Protein AF-A0A7S4NR28-F1 (afdb_monomer)

Nearest PDB structures (foldseek):
  3wst-assembly5_F  TM=5.185E-01  e=7.516E-03  Caenorhabditis elegans
  1nkv-assembly1_A  TM=6.117E-01  e=2.582E-02  Escherichia coli
  2h00-assembly1_A  TM=6.218E-01  e=5.663E-02  Homo sapiens
  6gfk-assembly1_A  TM=6.473E-01  e=1.110E-01  Homo sapiens
  6ecu-assembly1_B  TM=4.019E-01  e=7.478E-01  Stigmatella aurantiaca

pLDDT: mean 77.1, std 14.4, range [41.88, 95.31]

InterPro domains:
  IPR025714 Methyltransferase domain [PF13679] (144-295)
  IPR052220 Methyltransferase-like protein 25 [PTHR12496] (4-295)

Radius of gyration: 24.62 Å; Cα contacts (8 Å, |Δi|>4): 281; chains: 1; bounding box: 65×40×74 Å

Solvent-accessible surface area (backbone atoms only — not comparable to full-atom values): 17636 Å² total; per-residue (Å²): 87,60,49,57,57,44,48,54,50,47,52,51,48,46,67,77,42,37,78,65,76,73,56,51,76,94,40,36,77,84,68,47,50,71,74,75,44,57,70,61,52,49,56,44,59,69,56,54,53,70,68,58,53,52,55,45,54,75,73,37,97,41,75,66,54,31,51,54,51,52,48,54,55,32,61,77,42,97,45,46,72,70,47,66,70,60,55,51,49,50,55,49,46,66,75,57,52,75,85,82,72,83,56,94,54,62,55,44,82,42,61,50,92,68,44,52,80,44,79,42,73,61,70,73,82,74,68,67,91,45,70,66,58,52,50,55,44,56,52,98,40,53,74,68,59,36,52,50,37,54,50,50,40,52,50,50,52,54,52,62,71,69,45,78,81,62,92,85,72,62,74,65,38,35,36,30,38,40,37,54,57,35,64,47,51,49,48,36,7,65,72,69,31,34,32,27,41,32,34,24,61,53,61,68,32,49,53,49,26,55,50,53,52,51,49,52,54,50,59,46,53,52,52,58,68,73,41,76,87,60,90,68,83,71,82,77,69,66,56,26,52,79,45,85,42,76,44,76,86,59,88,81,64,51,69,73,58,50,55,52,71,71,43,89,64,82,82,70,70,90,76,70,60,95,86,74,70,50,73,43,84,45,59,90,72,40,63,83,67,44,63,67,48,76,75,108

Foldseek 3Di:
DVVVVLVVLVVVLCVVCVLVVVDDPVCCPVVVSLVVDDPLQNLLVVQDDPVQLVVLVVVDPDPLSSLVSSQVVSCVGPSHHRDPVSVVSSVSCVVRPDDPDPDVFCWDFDADPVRDTDTDGDPLPPPPDPVLLVVLLPPPHDPVVSVLLSVQLSVLLVVVVPDDPDPLPDAEEEEEAQCQLPNNVQCNQQVVQHAYEYEHQDPVSLVNNVVSVVVSVVVVVVVVVVPVPDPPPPVPRNGHHYHYQHDDDDLDQDLLNVVCSRDPCVPPSPPDDSVNHRYHYHYRCRDDCVVVSVVD

Mean predicted aligned error: 12.94 Å

Structure (mmCIF, N/CA/C/O backbone):
data_AF-A0A7S4NR28-F1
#
_entry.id   AF-A0A7S4NR28-F1
#
loop_
_atom_site.group_PDB
_atom_site.id
_atom_site.type_symbol
_atom_site.label_atom_id
_atom_site.label_alt_id
_atom_site.label_comp_id
_atom_site.label_asym_id
_atom_site.label_entity_id
_atom_site.label_seq_id
_atom_site.pdbx_PDB_ins_code
_atom_site.Cartn_x
_atom_site.Cartn_y
_atom_site.Cartn_z
_atom_site.occupancy
_atom_site.B_iso_or_equiv
_atom_site.auth_seq_id
_atom_site.auth_comp_id
_atom_site.auth_asym_id
_atom_site.auth_atom_id
_atom_site.pdbx_PDB_model_num
ATOM 1 N N . THR A 1 1 ? 3.452 19.662 -3.927 1.00 53.97 1 THR A N 1
ATOM 2 C CA . THR A 1 1 ? 4.638 19.531 -3.042 1.00 53.97 1 THR A CA 1
ATOM 3 C C . THR A 1 1 ? 5.765 18.837 -3.801 1.00 53.97 1 THR A C 1
ATOM 5 O O . THR A 1 1 ? 5.506 18.277 -4.864 1.00 53.97 1 THR A O 1
ATOM 8 N N . MET A 1 2 ? 7.018 18.871 -3.321 1.00 60.44 2 MET A N 1
ATOM 9 C CA . MET A 1 2 ? 8.144 18.191 -4.001 1.00 60.44 2 MET A CA 1
ATOM 10 C C . MET A 1 2 ? 7.885 16.684 -4.173 1.00 60.44 2 MET A C 1
ATOM 12 O O . MET A 1 2 ? 8.262 16.099 -5.188 1.00 60.44 2 MET A O 1
ATOM 16 N N . LEU A 1 3 ? 7.181 16.080 -3.209 1.00 60.53 3 LEU A N 1
ATOM 17 C CA . LEU A 1 3 ? 6.773 14.679 -3.246 1.00 60.53 3 LEU A CA 1
ATOM 18 C C . LEU A 1 3 ? 5.774 14.403 -4.378 1.00 60.53 3 LEU A C 1
ATOM 20 O O . LEU A 1 3 ? 6.024 13.525 -5.192 1.00 60.53 3 LEU A O 1
ATOM 24 N N . GLN A 1 4 ? 4.710 15.205 -4.496 1.00 62.56 4 GLN A N 1
ATOM 25 C CA . GLN A 1 4 ? 3.736 15.088 -5.593 1.00 62.56 4 GLN A CA 1
ATOM 26 C C . GLN A 1 4 ? 4.409 15.239 -6.964 1.00 62.56 4 GLN A C 1
ATOM 28 O O . GLN A 1 4 ? 4.158 14.455 -7.873 1.00 62.56 4 GLN A O 1
ATOM 33 N N . ALA A 1 5 ? 5.336 16.191 -7.112 1.00 69.94 5 ALA A N 1
ATOM 34 C CA . ALA A 1 5 ? 6.088 16.352 -8.356 1.00 69.94 5 ALA A CA 1
ATOM 35 C C . ALA A 1 5 ? 6.973 15.129 -8.670 1.00 69.94 5 ALA A C 1
ATOM 37 O O . ALA A 1 5 ? 7.055 14.706 -9.824 1.00 69.94 5 ALA A O 1
ATOM 38 N N . ARG A 1 6 ? 7.620 14.533 -7.657 1.00 7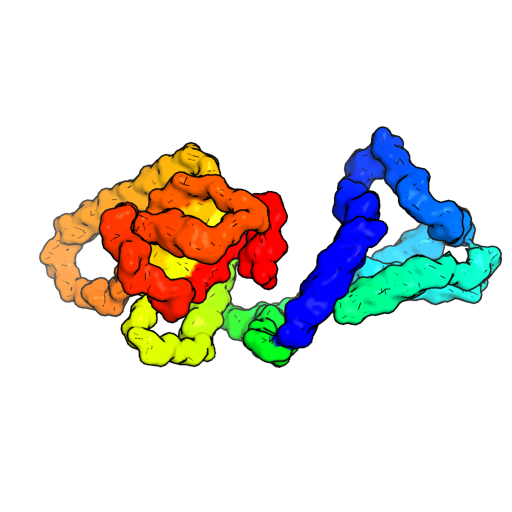3.38 6 ARG A N 1
ATOM 39 C CA . ARG A 1 6 ? 8.366 13.270 -7.802 1.00 73.38 6 ARG A CA 1
ATOM 40 C C . ARG A 1 6 ? 7.450 12.101 -8.161 1.00 73.38 6 ARG A C 1
ATOM 42 O O . ARG A 1 6 ? 7.798 11.320 -9.040 1.00 73.38 6 ARG A O 1
ATOM 49 N N . MET A 1 7 ? 6.275 12.017 -7.549 1.00 72.81 7 MET A N 1
ATOM 50 C CA . MET A 1 7 ? 5.279 10.991 -7.842 1.00 72.81 7 MET A CA 1
ATOM 51 C C . MET A 1 7 ? 4.740 11.088 -9.268 1.00 72.81 7 MET A C 1
ATOM 53 O O . MET A 1 7 ? 4.705 10.081 -9.966 1.00 72.81 7 MET A O 1
ATOM 57 N N . HIS A 1 8 ? 4.402 12.287 -9.747 1.00 77.25 8 HIS A N 1
ATOM 58 C CA . HIS A 1 8 ? 3.985 12.474 -11.138 1.00 77.25 8 HIS A CA 1
ATOM 59 C C . HIS A 1 8 ? 5.073 12.044 -12.127 1.00 77.25 8 HIS A C 1
ATOM 61 O O . HIS A 1 8 ? 4.767 11.435 -13.151 1.00 77.25 8 HIS A O 1
ATOM 67 N N . LYS A 1 9 ? 6.350 12.306 -11.811 1.00 80.00 9 LYS A N 1
ATOM 68 C CA . LYS A 1 9 ? 7.477 11.808 -12.612 1.00 80.00 9 LYS A CA 1
ATOM 69 C C . LYS A 1 9 ? 7.560 10.281 -12.584 1.00 80.00 9 LYS A C 1
ATOM 71 O O . LYS A 1 9 ? 7.725 9.685 -13.643 1.00 80.00 9 LYS A O 1
ATOM 76 N N . LEU A 1 10 ? 7.414 9.652 -11.416 1.00 80.19 10 LEU A N 1
ATOM 77 C CA . LEU A 1 10 ? 7.398 8.190 -11.289 1.00 80.19 10 LEU A CA 1
ATOM 78 C C . LEU A 1 10 ? 6.249 7.557 -12.075 1.00 80.19 10 LEU A C 1
ATOM 80 O O . LEU A 1 10 ? 6.476 6.587 -12.787 1.00 80.19 10 LEU A O 1
ATOM 84 N N . GLU A 1 11 ? 5.043 8.120 -12.012 1.00 80.88 11 GLU A N 1
ATOM 85 C CA . GLU A 1 11 ? 3.898 7.607 -12.770 1.00 80.88 11 GLU A CA 1
ATOM 86 C C . GLU A 1 11 ? 4.094 7.787 -14.282 1.00 80.88 11 GLU A C 1
ATOM 88 O O . GLU A 1 11 ? 3.779 6.887 -15.059 1.00 80.88 11 GLU A O 1
ATOM 93 N N . ALA A 1 12 ? 4.679 8.906 -14.721 1.00 83.94 12 ALA A N 1
ATOM 94 C CA . ALA A 1 12 ? 5.041 9.097 -16.124 1.00 83.94 12 ALA A CA 1
ATOM 95 C C . ALA A 1 12 ? 6.081 8.062 -16.595 1.00 83.94 12 ALA A C 1
ATOM 97 O O . ALA A 1 12 ? 5.932 7.493 -17.678 1.00 83.94 12 ALA A O 1
ATOM 98 N N . ILE A 1 13 ? 7.095 7.768 -15.770 1.00 84.44 13 ILE A N 1
ATOM 99 C CA . ILE A 1 13 ? 8.087 6.716 -16.037 1.00 84.44 13 ILE A CA 1
ATOM 100 C C . ILE A 1 13 ? 7.403 5.346 -16.080 1.00 84.44 13 ILE A C 1
ATOM 102 O O . ILE A 1 13 ? 7.598 4.613 -17.046 1.00 84.44 13 ILE A O 1
ATOM 106 N N . ARG A 1 14 ? 6.558 5.013 -15.095 1.00 84.62 14 ARG A N 1
ATOM 107 C CA . ARG A 1 14 ? 5.814 3.746 -15.054 1.00 84.62 14 ARG A CA 1
ATOM 108 C C . ARG A 1 14 ? 4.990 3.555 -16.319 1.00 84.62 14 ARG A C 1
ATOM 110 O O . ARG A 1 14 ? 5.030 2.485 -16.903 1.00 84.62 14 ARG A O 1
ATOM 117 N N . ARG A 1 15 ? 4.289 4.590 -16.790 1.00 85.19 15 ARG A N 1
ATOM 118 C CA . ARG A 1 15 ? 3.508 4.521 -18.036 1.00 85.19 15 ARG A CA 1
ATOM 119 C C . ARG A 1 15 ? 4.387 4.304 -19.265 1.00 85.19 15 ARG A C 1
ATOM 121 O O . ARG A 1 15 ? 4.058 3.462 -20.094 1.00 85.19 15 ARG A O 1
ATOM 128 N N . ALA A 1 16 ? 5.498 5.032 -19.379 1.00 87.69 16 ALA A N 1
ATOM 129 C CA . ALA A 1 16 ? 6.403 4.930 -20.526 1.00 87.69 16 ALA A CA 1
ATOM 130 C C . ALA A 1 16 ? 7.164 3.592 -20.580 1.00 87.69 16 ALA A C 1
ATOM 132 O O . ALA A 1 16 ? 7.440 3.073 -21.662 1.00 87.69 16 ALA A O 1
ATOM 133 N N . TYR A 1 17 ? 7.482 3.025 -19.416 1.00 88.06 17 TYR A N 1
ATOM 134 C CA . TYR A 1 17 ? 8.277 1.805 -19.267 1.00 88.06 17 TYR A CA 1
ATOM 135 C C . TYR A 1 17 ? 7.473 0.646 -18.669 1.00 88.06 17 TYR A C 1
ATOM 137 O O . TYR A 1 17 ? 8.057 -0.282 -18.118 1.00 88.06 17 TYR A O 1
ATOM 145 N N . ARG A 1 18 ? 6.139 0.665 -18.801 1.00 87.12 18 ARG A N 1
ATOM 146 C CA . ARG A 1 18 ? 5.254 -0.367 -18.239 1.00 87.12 18 ARG A CA 1
ATOM 147 C C . ARG A 1 18 ? 5.630 -1.768 -18.712 1.00 87.12 18 ARG A C 1
ATOM 149 O O . ARG A 1 18 ? 5.670 -2.706 -17.933 1.00 87.12 18 ARG A O 1
ATOM 156 N N . TRP A 1 19 ? 5.974 -1.884 -19.991 1.00 88.69 19 TRP A N 1
ATOM 157 C CA . TRP A 1 19 ? 6.454 -3.124 -20.602 1.00 88.69 19 TRP A CA 1
ATOM 158 C C . TRP A 1 19 ? 7.710 -3.687 -19.918 1.00 88.69 19 TRP A C 1
ATOM 160 O O . TRP A 1 19 ? 7.930 -4.889 -19.964 1.00 88.69 19 TRP A O 1
ATOM 170 N N . LEU A 1 20 ? 8.529 -2.837 -19.291 1.00 87.69 20 LEU A N 1
ATOM 171 C CA . LEU A 1 20 ? 9.720 -3.242 -18.547 1.00 87.69 20 LEU A CA 1
ATOM 172 C C . LEU A 1 20 ? 9.384 -3.571 -17.088 1.00 87.69 20 LEU A C 1
ATOM 174 O O . LEU A 1 20 ? 9.971 -4.489 -16.526 1.00 87.69 20 LEU A O 1
ATOM 178 N N . THR A 1 21 ? 8.460 -2.831 -16.466 1.00 82.94 21 THR A N 1
ATOM 179 C CA . THR A 1 21 ? 8.053 -3.071 -15.070 1.00 82.94 21 THR A CA 1
ATOM 180 C C . THR A 1 21 ? 7.165 -4.298 -14.910 1.00 82.94 21 THR A C 1
ATOM 182 O O . THR A 1 21 ? 7.228 -4.949 -13.872 1.00 82.94 21 THR A O 1
ATOM 185 N N . ASP A 1 22 ? 6.372 -4.622 -15.931 1.00 84.62 22 ASP A N 1
ATOM 186 C CA . ASP A 1 22 ? 5.444 -5.757 -15.937 1.00 84.62 22 ASP A CA 1
ATOM 187 C C . ASP A 1 22 ? 6.127 -7.047 -16.449 1.00 84.62 22 ASP A C 1
ATOM 189 O O . ASP A 1 22 ? 5.519 -8.115 -16.458 1.00 84.62 22 ASP A O 1
ATOM 193 N N . ALA A 1 23 ? 7.399 -6.974 -16.864 1.00 86.88 23 ALA A N 1
ATOM 194 C CA . ALA A 1 23 ? 8.155 -8.112 -17.378 1.00 86.88 23 ALA A CA 1
ATOM 195 C C . ALA A 1 23 ? 8.644 -9.030 -16.242 1.00 86.88 23 ALA A C 1
ATOM 197 O O . ALA A 1 23 ? 9.654 -8.767 -15.583 1.00 86.88 23 ALA A O 1
ATOM 198 N N . TYR A 1 24 ? 7.967 -10.163 -16.044 1.00 85.06 24 TYR A N 1
ATOM 199 C CA . TYR A 1 24 ? 8.390 -11.187 -15.087 1.00 85.06 24 TYR A CA 1
ATOM 200 C C . TYR A 1 24 ? 9.550 -12.031 -15.629 1.00 85.06 24 TYR A C 1
ATOM 202 O O . TYR A 1 24 ? 9.479 -12.600 -16.716 1.00 85.06 24 TYR A O 1
ATOM 210 N N . LEU A 1 25 ? 10.623 -12.181 -14.845 1.00 82.69 25 LEU A N 1
ATOM 211 C CA . LEU A 1 25 ? 11.815 -12.929 -15.275 1.00 82.69 25 LEU A CA 1
ATOM 212 C C . LEU A 1 25 ? 11.506 -14.393 -15.637 1.00 82.69 25 LEU A C 1
ATOM 214 O O . LEU A 1 25 ? 12.107 -14.938 -16.559 1.00 82.69 25 LEU A O 1
ATOM 218 N N . VAL A 1 26 ? 10.551 -15.014 -14.940 1.00 86.75 26 VAL A N 1
ATOM 219 C CA . VAL A 1 26 ? 10.130 -16.407 -15.181 1.00 86.75 26 VAL A CA 1
ATOM 220 C C . VAL A 1 26 ? 9.522 -16.581 -16.579 1.00 86.75 26 VAL A C 1
ATOM 222 O O . VAL A 1 26 ? 9.607 -17.659 -17.159 1.00 86.75 26 VAL A O 1
ATOM 225 N N . GLU A 1 27 ? 8.966 -15.509 -17.144 1.00 90.25 27 GLU A N 1
ATOM 226 C CA . GLU A 1 27 ? 8.299 -15.498 -18.447 1.00 90.25 27 GLU A CA 1
ATOM 227 C C . GLU A 1 27 ? 9.210 -14.991 -19.573 1.00 90.25 27 GLU A C 1
ATOM 229 O O . GLU A 1 27 ? 8.773 -14.879 -20.714 1.00 90.25 27 GLU A O 1
ATOM 234 N N . PHE A 1 28 ? 10.490 -14.715 -19.289 1.00 89.25 28 PHE A N 1
ATOM 235 C CA . PHE A 1 28 ? 11.405 -14.059 -20.229 1.00 89.25 28 PHE A CA 1
ATOM 236 C C . PHE A 1 28 ? 11.434 -14.711 -21.617 1.00 89.25 28 PHE A C 1
ATOM 238 O O . PHE A 1 28 ? 11.371 -14.011 -22.628 1.00 89.25 28 PHE A O 1
ATOM 245 N N . PHE A 1 29 ? 11.505 -16.044 -21.664 1.00 90.06 29 PHE A N 1
ATOM 246 C CA . PHE A 1 29 ? 11.530 -16.795 -22.919 1.00 90.06 29 PHE A CA 1
ATOM 247 C C . PHE A 1 29 ? 10.134 -17.024 -23.503 1.00 90.06 29 PHE A C 1
ATOM 249 O O . PHE A 1 29 ? 9.974 -16.976 -24.717 1.00 90.06 29 PHE A O 1
ATOM 256 N N . SER A 1 30 ? 9.124 -17.278 -22.664 1.00 93.06 30 SER A N 1
ATOM 257 C CA . SER A 1 30 ? 7.764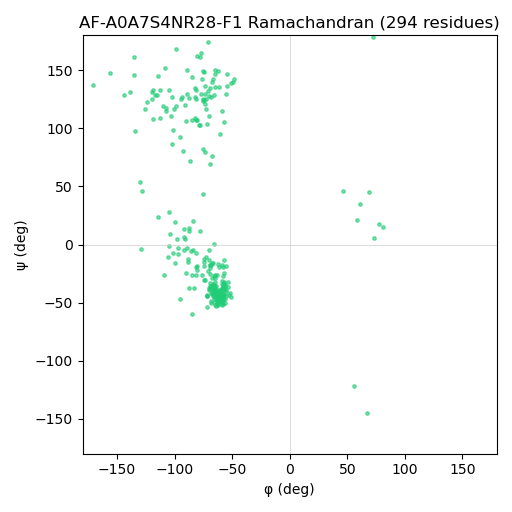 -17.585 -23.128 1.00 93.06 30 SER A CA 1
ATOM 258 C C . SER A 1 30 ? 7.027 -16.362 -23.670 1.00 93.06 30 SER A C 1
ATOM 260 O O . SER A 1 30 ? 6.203 -16.504 -24.567 1.00 93.06 30 SER A O 1
ATOM 262 N N . ALA A 1 31 ? 7.326 -15.178 -23.138 1.00 90.69 31 ALA A N 1
ATOM 263 C CA . ALA A 1 31 ? 6.740 -13.903 -23.541 1.00 90.69 31 ALA A CA 1
ATOM 264 C C . ALA A 1 31 ? 7.689 -13.052 -24.410 1.00 90.69 31 ALA A C 1
ATOM 266 O O . ALA A 1 31 ? 7.397 -11.889 -24.677 1.00 90.69 31 ALA A O 1
ATOM 267 N N . ASP A 1 32 ? 8.821 -13.624 -24.840 1.00 91.69 32 ASP A N 1
ATOM 268 C CA . ASP A 1 32 ? 9.823 -12.996 -25.713 1.00 91.69 32 ASP A CA 1
ATOM 269 C C . ASP A 1 32 ? 10.203 -11.564 -25.284 1.00 91.69 32 ASP A C 1
ATOM 271 O O . ASP A 1 32 ? 10.267 -10.623 -26.081 1.00 91.69 32 ASP A O 1
ATOM 275 N N . HIS A 1 33 ? 10.459 -11.384 -23.981 1.00 92.56 33 HIS A N 1
ATOM 276 C CA . HIS A 1 33 ? 10.724 -10.070 -23.378 1.00 92.56 33 HIS A CA 1
ATOM 277 C C . HIS A 1 33 ? 11.901 -9.337 -24.030 1.00 92.56 33 HIS A C 1
ATOM 279 O O . HIS A 1 33 ? 11.963 -8.107 -24.007 1.00 92.56 33 HIS A O 1
ATOM 285 N N . TRP A 1 34 ? 12.824 -10.076 -24.648 1.00 92.69 34 TRP A N 1
ATOM 286 C CA . TRP A 1 34 ? 13.927 -9.498 -25.401 1.00 92.69 34 TRP A CA 1
ATOM 287 C C . TRP A 1 34 ? 13.453 -8.584 -26.542 1.00 92.69 34 TRP A C 1
ATOM 289 O O . TRP A 1 34 ? 14.058 -7.534 -26.769 1.00 92.69 34 TRP A O 1
ATOM 299 N N . GLN A 1 35 ? 12.359 -8.933 -27.228 1.00 93.38 35 GLN A N 1
ATOM 300 C CA . GLN A 1 35 ? 11.829 -8.138 -28.343 1.00 93.38 35 GLN A CA 1
ATOM 301 C C . GLN A 1 35 ? 11.112 -6.864 -27.895 1.00 93.38 35 GLN A C 1
ATOM 303 O O . GLN A 1 35 ? 10.970 -5.941 -28.694 1.00 93.38 35 GLN A O 1
ATOM 308 N N . LEU A 1 36 ? 10.697 -6.781 -26.627 1.00 91.75 36 LEU A N 1
ATOM 309 C CA . LEU A 1 36 ? 10.080 -5.574 -26.066 1.00 91.75 36 LEU A CA 1
ATOM 310 C C . LEU A 1 36 ? 11.097 -4.438 -25.883 1.00 91.75 36 LEU A C 1
ATOM 312 O O . LEU A 1 36 ? 10.722 -3.266 -25.855 1.00 91.75 36 LEU A O 1
ATOM 316 N N . LEU A 1 37 ? 12.389 -4.768 -25.776 1.00 91.75 37 LEU A N 1
ATOM 317 C CA . LEU A 1 37 ? 13.450 -3.776 -25.643 1.00 91.75 37 LEU A CA 1
ATOM 318 C C . LEU A 1 37 ? 13.594 -2.960 -26.938 1.00 91.75 37 LEU A C 1
ATOM 320 O O . LEU A 1 37 ? 13.610 -3.546 -28.026 1.00 91.75 37 LEU A O 1
ATOM 324 N N . PRO A 1 38 ? 13.828 -1.634 -26.854 1.00 93.62 38 PRO A N 1
ATOM 325 C CA . PRO A 1 38 ? 14.193 -0.838 -28.020 1.00 93.62 38 PRO A CA 1
ATOM 326 C C . PRO A 1 38 ? 15.365 -1.466 -28.782 1.00 93.62 38 PRO A C 1
ATOM 328 O O . PRO A 1 38 ? 16.340 -1.917 -28.180 1.00 93.62 38 PRO A O 1
ATOM 331 N N . THR A 1 39 ? 15.320 -1.455 -30.115 1.00 93.81 39 THR A N 1
ATOM 332 C CA . THR A 1 39 ? 16.333 -2.117 -30.959 1.00 93.81 39 THR A CA 1
ATOM 333 C C . THR A 1 39 ? 17.758 -1.638 -30.664 1.00 93.81 39 THR A C 1
ATOM 335 O O . THR A 1 39 ? 18.699 -2.430 -30.674 1.00 93.81 39 THR A O 1
ATOM 338 N N . SER A 1 40 ? 17.924 -0.353 -30.334 1.00 91.44 40 SER A N 1
ATOM 339 C CA . SER A 1 40 ? 19.215 0.209 -29.926 1.00 91.44 40 SER A CA 1
ATOM 340 C C . SER A 1 40 ? 19.741 -0.404 -28.625 1.00 91.44 40 SER A C 1
ATOM 342 O O . SER A 1 40 ? 20.943 -0.624 -28.498 1.00 91.44 40 SER A O 1
ATOM 344 N N . TRP A 1 41 ? 18.859 -0.732 -27.680 1.00 91.62 41 TRP A N 1
ATOM 345 C CA . TRP A 1 41 ? 19.222 -1.384 -26.422 1.00 91.62 41 TRP A CA 1
ATOM 346 C C . TRP A 1 41 ? 19.602 -2.835 -26.663 1.00 91.62 41 TRP A C 1
ATOM 348 O O . TRP A 1 41 ? 20.618 -3.288 -26.149 1.00 91.62 41 TRP A O 1
ATOM 358 N N . GLN A 1 42 ? 18.837 -3.547 -27.492 1.00 91.69 42 GLN A N 1
ATOM 359 C CA . GLN A 1 42 ? 19.170 -4.920 -27.866 1.00 91.69 42 GLN A CA 1
ATOM 360 C C . GLN A 1 42 ? 20.555 -5.007 -28.515 1.00 91.69 42 GLN A C 1
ATOM 362 O O . GLN A 1 42 ? 21.342 -5.888 -28.177 1.00 91.69 42 GLN A O 1
ATOM 367 N N . HIS A 1 43 ? 20.859 -4.099 -29.448 1.00 89.19 43 HIS A N 1
ATOM 368 C CA . HIS A 1 43 ? 22.164 -4.057 -30.103 1.00 89.19 43 HIS A CA 1
ATOM 369 C C . HIS A 1 43 ? 23.282 -3.793 -29.095 1.00 89.19 43 HIS A C 1
ATOM 371 O O . HIS A 1 43 ? 24.255 -4.538 -29.057 1.00 89.19 43 HIS A O 1
ATOM 377 N N . PHE A 1 44 ? 23.095 -2.798 -28.228 1.00 86.50 44 PHE A N 1
ATOM 378 C CA . PHE A 1 44 ? 24.039 -2.478 -27.165 1.00 86.50 44 PHE A CA 1
ATOM 379 C C . PHE A 1 44 ? 24.292 -3.671 -26.229 1.00 86.50 44 PHE A C 1
ATOM 381 O O . PHE A 1 44 ? 25.437 -4.067 -26.031 1.00 86.50 44 PHE A O 1
ATOM 388 N N . PHE A 1 45 ? 23.236 -4.301 -25.708 1.00 86.06 45 PHE A N 1
ATOM 389 C CA . PHE A 1 45 ? 23.357 -5.426 -24.779 1.00 86.06 45 PHE A CA 1
ATOM 390 C C . PHE A 1 45 ? 23.938 -6.691 -25.430 1.00 86.06 45 PHE A C 1
ATOM 392 O O . PHE A 1 45 ? 24.629 -7.445 -24.752 1.00 86.06 45 PHE A O 1
ATOM 399 N N . LYS A 1 46 ? 23.737 -6.910 -26.739 1.00 87.19 46 LYS A N 1
ATOM 400 C CA . LYS A 1 46 ? 24.379 -8.013 -27.487 1.00 87.19 46 LYS A CA 1
ATOM 401 C C . LYS A 1 46 ? 25.898 -7.884 -27.577 1.00 87.19 46 LYS A C 1
ATOM 403 O O . LYS A 1 46 ? 26.573 -8.891 -27.762 1.00 87.19 46 LYS A O 1
ATOM 408 N N . LEU A 1 47 ? 26.425 -6.664 -27.492 1.00 84.00 47 LEU A N 1
ATOM 409 C CA . LEU A 1 47 ? 27.860 -6.392 -27.587 1.00 84.00 47 LEU A CA 1
ATOM 410 C C . LEU A 1 47 ? 28.571 -6.530 -26.234 1.00 84.00 47 LEU A C 1
ATOM 412 O O . LEU A 1 47 ? 29.797 -6.450 -26.177 1.00 84.00 47 LEU A O 1
ATOM 416 N N . LEU A 1 48 ? 27.824 -6.752 -25.150 1.00 81.94 48 LEU A N 1
ATOM 417 C CA . LEU A 1 48 ? 28.397 -6.964 -23.828 1.00 81.94 48 LEU A CA 1
ATOM 418 C C . LEU A 1 48 ? 28.859 -8.409 -23.663 1.00 81.94 48 LEU A C 1
ATOM 420 O O . LEU A 1 48 ? 28.129 -9.359 -23.945 1.00 81.94 48 LEU A O 1
ATOM 424 N N . SER A 1 49 ? 30.078 -8.575 -23.152 1.00 82.56 49 SER A N 1
ATOM 425 C CA . SER A 1 49 ? 30.601 -9.898 -22.824 1.00 82.56 49 SER A CA 1
ATOM 426 C C . SER A 1 49 ? 29.886 -10.474 -21.593 1.00 82.56 49 SER A C 1
ATOM 428 O O . SER A 1 49 ? 29.854 -9.803 -20.553 1.00 82.56 49 SER A O 1
ATOM 430 N N . PRO A 1 50 ? 29.423 -11.741 -21.633 1.00 83.75 50 PRO A N 1
ATOM 431 C CA . PRO A 1 50 ? 28.878 -12.422 -20.459 1.00 83.75 50 PRO A CA 1
ATOM 432 C C . PRO A 1 50 ? 29.821 -12.405 -19.247 1.00 83.75 50 PRO A C 1
ATOM 434 O O . PRO A 1 50 ? 29.368 -12.246 -18.115 1.00 83.75 50 PRO A O 1
ATOM 437 N N . SER A 1 51 ? 31.137 -12.507 -19.472 1.00 83.81 51 SER A N 1
ATOM 438 C CA . SER A 1 51 ? 32.137 -12.470 -18.396 1.00 83.81 51 SER A CA 1
ATOM 439 C C . SER A 1 51 ? 32.241 -11.091 -17.736 1.00 83.81 51 SER A C 1
ATOM 441 O O . SER A 1 51 ? 32.372 -11.005 -16.514 1.00 83.81 51 SER A O 1
ATOM 443 N N . SER A 1 52 ? 32.114 -10.011 -18.514 1.00 80.81 52 SER A N 1
ATOM 444 C CA . SER A 1 52 ? 32.062 -8.645 -17.982 1.00 80.81 52 SER A CA 1
ATOM 445 C C . SER A 1 52 ? 30.787 -8.428 -17.170 1.00 80.81 52 SER A C 1
ATOM 447 O O . SER A 1 52 ? 30.859 -7.919 -16.054 1.00 80.81 52 SER A O 1
ATOM 449 N N . CYS A 1 53 ? 29.633 -8.889 -17.669 1.00 82.00 53 CYS A N 1
ATOM 450 C CA . CYS A 1 53 ? 28.367 -8.820 -16.938 1.00 82.00 53 CYS A CA 1
ATOM 451 C C . CYS A 1 53 ? 28.441 -9.550 -15.591 1.00 82.00 53 CYS A C 1
ATOM 453 O O . CYS A 1 53 ? 28.032 -8.995 -14.575 1.00 82.00 53 CYS A O 1
ATOM 455 N N . GLN A 1 54 ? 29.002 -10.763 -15.564 1.00 84.50 54 GLN A N 1
ATOM 456 C CA . GLN A 1 54 ? 29.152 -11.542 -14.334 1.00 84.50 54 GLN A CA 1
ATOM 457 C C . GLN A 1 54 ? 30.085 -10.856 -13.329 1.00 84.50 54 GLN A C 1
ATOM 459 O O . GLN A 1 54 ? 29.760 -10.767 -12.144 1.00 84.50 54 GLN A O 1
ATOM 464 N N . ARG A 1 55 ? 31.225 -10.332 -13.798 1.00 86.44 55 ARG A N 1
ATOM 465 C CA . ARG A 1 55 ? 32.174 -9.593 -12.955 1.00 86.44 55 ARG A CA 1
ATOM 466 C C . ARG A 1 55 ? 31.514 -8.369 -12.321 1.00 86.44 55 ARG A C 1
ATOM 468 O O . ARG A 1 55 ? 31.610 -8.197 -11.111 1.00 86.44 55 ARG A O 1
ATOM 475 N N . ILE A 1 56 ? 30.806 -7.564 -13.110 1.00 84.88 56 ILE A N 1
ATOM 476 C CA . ILE A 1 56 ? 30.120 -6.360 -12.621 1.00 84.88 56 ILE A CA 1
ATOM 477 C C . ILE A 1 56 ? 28.997 -6.740 -11.649 1.00 84.88 56 ILE A C 1
ATOM 479 O O . ILE A 1 56 ? 28.910 -6.175 -10.563 1.00 84.88 56 ILE A O 1
ATOM 483 N N . ALA A 1 57 ? 28.193 -7.757 -11.977 1.00 83.44 57 ALA A N 1
ATOM 484 C CA . ALA A 1 57 ? 27.135 -8.251 -11.094 1.00 83.44 57 ALA A CA 1
ATOM 485 C C . ALA A 1 57 ? 27.674 -8.691 -9.724 1.00 83.44 57 ALA A C 1
ATOM 487 O O . ALA A 1 57 ? 27.050 -8.410 -8.708 1.00 83.44 57 ALA A O 1
ATOM 488 N N . SER A 1 58 ? 28.854 -9.322 -9.681 1.00 84.75 58 SER A N 1
ATOM 489 C CA . SER A 1 58 ? 29.481 -9.757 -8.424 1.00 84.75 58 SER A CA 1
ATOM 490 C C . SER A 1 58 ? 29.979 -8.613 -7.531 1.00 84.75 58 SER A C 1
ATOM 492 O O . SER A 1 58 ? 30.216 -8.826 -6.346 1.00 84.75 58 SER A O 1
ATOM 494 N N . GLN A 1 59 ? 30.142 -7.409 -8.085 1.00 83.06 59 GLN A N 1
ATOM 495 C CA . GLN A 1 59 ? 30.713 -6.245 -7.397 1.00 83.06 59 GLN A CA 1
ATOM 496 C C . GLN A 1 59 ? 29.661 -5.199 -7.012 1.00 83.06 59 GLN A C 1
ATOM 498 O O . GLN A 1 59 ? 29.966 -4.260 -6.278 1.00 83.06 59 GLN A O 1
ATOM 503 N N . CYS A 1 60 ? 28.430 -5.327 -7.508 1.00 80.62 60 CYS A N 1
ATOM 504 C CA . CYS A 1 60 ? 27.391 -4.326 -7.316 1.00 80.62 60 CYS A CA 1
ATOM 505 C C . CYS A 1 60 ? 26.327 -4.796 -6.324 1.00 80.62 60 CYS A C 1
ATOM 507 O O . CYS A 1 60 ? 25.567 -5.721 -6.591 1.00 80.62 60 CYS A O 1
ATOM 509 N N . SER A 1 61 ? 26.207 -4.076 -5.209 1.00 74.75 61 SER A N 1
ATOM 510 C CA . SER A 1 61 ? 25.186 -4.330 -4.183 1.00 74.75 61 SER A CA 1
ATOM 511 C C . SER A 1 61 ? 23.813 -3.740 -4.521 1.00 74.75 61 SER A C 1
ATOM 513 O O . SER A 1 61 ? 22.847 -3.973 -3.797 1.00 74.75 61 SER A O 1
ATOM 515 N N . SER A 1 62 ? 23.703 -2.946 -5.593 1.00 72.62 62 SER A N 1
ATOM 516 C CA . SER A 1 62 ? 22.437 -2.350 -6.021 1.00 72.62 62 SER A CA 1
ATOM 517 C C . SER A 1 62 ? 22.232 -2.460 -7.539 1.00 72.62 62 SER A C 1
ATOM 519 O O . SER A 1 62 ? 23.198 -2.344 -8.300 1.00 72.62 62 SER A O 1
ATOM 521 N N . PRO A 1 63 ? 20.978 -2.630 -8.009 1.00 71.44 63 PRO A N 1
ATOM 522 C CA . PRO A 1 63 ? 20.669 -2.681 -9.440 1.00 71.44 63 PRO A CA 1
ATOM 523 C C . PRO A 1 63 ? 21.076 -1.417 -10.210 1.00 71.44 63 PRO A C 1
ATOM 525 O O . PRO A 1 63 ? 21.437 -1.498 -11.381 1.00 71.44 63 PRO A O 1
ATOM 528 N N . LEU A 1 64 ? 21.033 -0.248 -9.560 1.00 74.12 64 LEU A N 1
ATOM 529 C CA . LEU A 1 64 ? 21.414 1.017 -10.190 1.00 74.12 64 LEU A CA 1
ATOM 530 C C . LEU A 1 64 ? 22.931 1.095 -10.399 1.00 74.12 64 LEU A C 1
ATOM 532 O O . LEU A 1 64 ? 23.370 1.435 -11.495 1.00 74.12 64 LEU A O 1
ATOM 536 N N . LEU A 1 65 ? 23.718 0.702 -9.389 1.00 77.38 65 LEU A N 1
ATOM 537 C CA . LEU A 1 65 ? 25.177 0.617 -9.502 1.00 77.38 65 LEU A CA 1
ATOM 538 C C . LEU A 1 65 ? 25.591 -0.405 -10.560 1.00 77.38 65 LEU A C 1
ATOM 540 O O . LEU A 1 65 ? 26.490 -0.128 -11.347 1.00 77.38 65 LEU A O 1
ATOM 544 N N . PHE A 1 66 ? 24.897 -1.546 -10.624 1.00 81.69 66 PHE A N 1
ATOM 545 C CA . PHE A 1 66 ? 25.113 -2.544 -11.670 1.00 81.69 66 PHE A CA 1
ATOM 546 C C . PHE A 1 66 ? 24.946 -1.936 -13.064 1.00 81.69 66 PHE A C 1
ATOM 548 O O . PHE A 1 66 ? 25.837 -2.066 -13.898 1.00 81.69 66 PHE A O 1
ATOM 555 N N . LEU A 1 67 ? 23.841 -1.227 -13.312 1.00 77.38 67 LEU A N 1
ATOM 556 C CA . LEU A 1 67 ? 23.588 -0.609 -14.614 1.00 77.38 67 LEU A CA 1
ATOM 557 C C . LEU A 1 67 ? 24.590 0.506 -14.935 1.00 77.38 67 LEU A C 1
ATOM 559 O O . LEU A 1 67 ? 25.082 0.566 -16.058 1.00 77.38 67 LEU A O 1
ATOM 563 N N . GLN A 1 68 ? 24.938 1.355 -13.965 1.00 80.88 68 GLN A N 1
ATOM 564 C 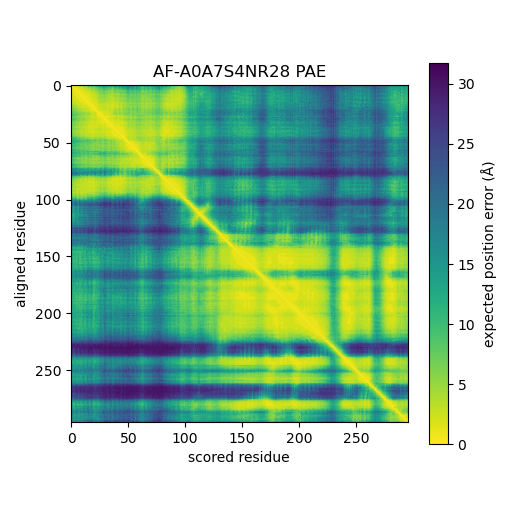CA . GLN A 1 68 ? 25.950 2.402 -14.145 1.00 80.88 68 GLN A CA 1
ATOM 565 C C . GLN A 1 68 ? 27.325 1.810 -14.488 1.00 80.88 68 GLN A C 1
ATOM 567 O O . GLN A 1 68 ? 27.968 2.257 -15.438 1.00 80.88 68 GLN A O 1
ATOM 572 N N . ALA A 1 69 ? 27.750 0.769 -13.770 1.00 83.56 69 ALA A N 1
ATOM 573 C CA . ALA A 1 69 ? 29.005 0.070 -14.029 1.00 83.56 69 ALA A CA 1
ATOM 574 C C . ALA A 1 69 ? 28.992 -0.654 -15.385 1.00 83.56 69 ALA A C 1
ATOM 576 O O . ALA A 1 69 ? 29.988 -0.633 -16.107 1.00 83.56 69 ALA A O 1
ATOM 577 N N . LEU A 1 70 ? 27.851 -1.228 -15.775 1.00 79.31 70 LEU A N 1
ATOM 578 C CA . LEU A 1 70 ? 27.664 -1.859 -17.080 1.00 79.31 70 LEU A CA 1
ATOM 579 C C . LEU A 1 70 ? 27.817 -0.853 -18.229 1.00 79.31 70 LEU A C 1
ATOM 581 O O . LEU A 1 70 ? 28.470 -1.148 -19.229 1.00 79.31 70 LEU A O 1
ATOM 585 N N . LEU A 1 71 ? 27.255 0.350 -18.079 1.00 78.50 71 LEU A N 1
ATOM 586 C CA . LEU A 1 71 ? 27.407 1.423 -19.063 1.00 78.50 71 LEU A CA 1
ATOM 587 C C . LEU A 1 71 ? 28.844 1.956 -19.136 1.00 78.50 71 LEU A C 1
ATOM 589 O O . LEU A 1 71 ? 29.332 2.269 -20.226 1.00 78.50 71 LEU A O 1
ATOM 593 N N . ALA A 1 72 ? 29.523 2.043 -17.992 1.00 79.44 72 ALA A N 1
ATOM 594 C CA . ALA A 1 72 ? 30.920 2.450 -17.934 1.00 79.44 72 ALA A CA 1
ATOM 595 C C . ALA A 1 72 ? 31.822 1.437 -18.656 1.00 79.44 72 ALA A C 1
ATOM 597 O O . ALA A 1 72 ? 32.605 1.833 -19.511 1.00 79.44 72 ALA A O 1
ATOM 598 N N . GLU A 1 73 ? 31.657 0.135 -18.401 1.00 77.12 73 GLU A N 1
ATOM 599 C CA . GLU A 1 73 ? 32.407 -0.940 -19.074 1.00 77.12 73 GLU A CA 1
ATOM 600 C C . GLU A 1 73 ? 32.190 -0.935 -20.595 1.00 77.12 73 GLU A C 1
ATOM 602 O O . GLU A 1 73 ? 33.127 -1.110 -21.379 1.00 77.12 73 GLU A O 1
ATOM 607 N N . ALA A 1 74 ? 30.952 -0.694 -21.029 1.00 70.19 74 ALA A N 1
ATOM 608 C CA . ALA A 1 74 ? 30.615 -0.645 -22.445 1.00 70.19 74 ALA A CA 1
ATOM 609 C C . ALA A 1 74 ? 31.294 0.523 -23.176 1.00 70.19 74 ALA A C 1
ATOM 611 O O . ALA A 1 74 ? 31.632 0.394 -24.350 1.00 70.19 74 ALA A O 1
ATOM 612 N N . SER A 1 75 ? 31.565 1.622 -22.463 1.00 66.44 75 SER A N 1
ATOM 613 C CA . SER A 1 75 ? 32.279 2.791 -22.995 1.00 66.44 75 SER A CA 1
ATOM 614 C C . SER A 1 75 ? 33.756 2.503 -23.312 1.00 66.44 75 SER A C 1
ATOM 616 O O . SER A 1 75 ? 34.373 3.257 -24.060 1.00 66.44 75 SER A O 1
ATOM 618 N N . PHE A 1 76 ? 34.311 1.403 -22.788 1.00 64.19 76 PHE A N 1
ATOM 619 C CA . PHE A 1 76 ? 35.666 0.913 -23.083 1.00 64.19 76 PHE A CA 1
ATOM 620 C C . PHE A 1 76 ? 35.681 -0.314 -24.011 1.00 64.19 76 PHE A C 1
ATOM 622 O O . PHE A 1 76 ? 36.750 -0.812 -24.362 1.00 64.19 76 PHE A O 1
ATOM 629 N N . SER A 1 77 ? 34.506 -0.803 -24.414 1.00 64.69 77 SER A N 1
ATOM 630 C CA . SER A 1 77 ? 34.342 -1.947 -25.313 1.00 64.69 77 SER A CA 1
ATOM 631 C C . SER A 1 77 ? 34.074 -1.495 -26.755 1.00 64.69 77 SER A C 1
ATOM 633 O O . SER A 1 77 ? 33.737 -0.343 -27.019 1.00 64.69 77 SER A O 1
ATOM 635 N N . SER A 1 78 ? 34.136 -2.423 -27.714 1.00 65.38 78 SER A N 1
ATOM 636 C CA . SER A 1 78 ? 33.735 -2.186 -29.115 1.00 65.38 78 SER A CA 1
ATOM 637 C C . SER A 1 78 ? 32.233 -1.906 -29.300 1.00 65.38 78 SER A C 1
ATOM 639 O O . SER A 1 78 ? 31.783 -1.692 -30.424 1.00 65.38 78 SER A O 1
ATOM 641 N N . ALA A 1 79 ? 31.461 -1.904 -28.208 1.00 65.06 79 ALA A N 1
ATOM 642 C CA . ALA A 1 79 ? 30.017 -1.708 -28.180 1.00 65.06 79 ALA A CA 1
ATOM 643 C C . ALA A 1 79 ? 29.571 -0.276 -28.536 1.00 65.06 79 ALA A C 1
ATOM 645 O O . ALA A 1 79 ? 28.407 -0.065 -28.880 1.00 65.06 79 ALA A O 1
ATOM 646 N N . GLY A 1 80 ? 30.485 0.699 -28.472 1.00 71.50 80 GL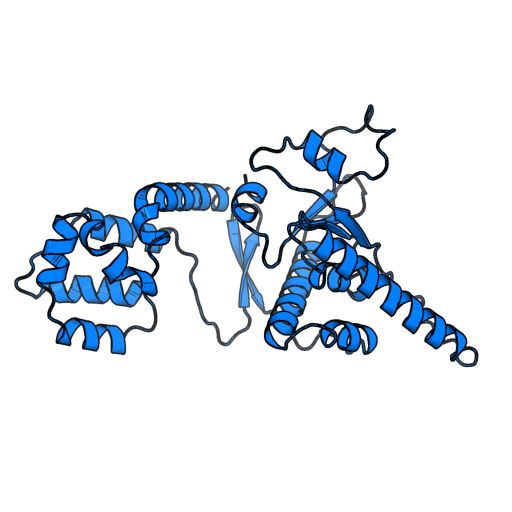Y A N 1
ATOM 647 C CA . GLY A 1 80 ? 30.153 2.115 -28.615 1.00 71.50 80 GLY A CA 1
ATOM 648 C C . GLY A 1 80 ? 29.417 2.676 -27.387 1.00 71.50 80 GLY A C 1
ATOM 649 O O . GLY A 1 80 ? 29.168 1.955 -26.417 1.00 71.50 80 GLY A O 1
ATOM 650 N N . PRO A 1 81 ? 29.087 3.980 -27.383 1.00 79.00 81 PRO A N 1
ATOM 651 C CA . PRO A 1 81 ? 28.420 4.595 -26.245 1.00 79.00 81 PRO A CA 1
ATOM 652 C C . PRO A 1 81 ? 27.015 4.000 -26.041 1.00 79.00 81 PRO A C 1
ATOM 654 O O . PRO A 1 81 ? 26.329 3.684 -27.020 1.00 79.00 81 PRO A O 1
ATOM 657 N N . PRO A 1 82 ? 26.537 3.897 -24.789 1.00 83.56 82 PRO A N 1
ATOM 658 C CA . PRO A 1 82 ? 25.182 3.443 -24.504 1.00 83.56 82 PRO A CA 1
ATOM 659 C C . PRO A 1 82 ? 24.114 4.256 -25.250 1.00 83.56 82 PRO A C 1
ATOM 661 O O . PRO A 1 82 ? 24.270 5.472 -25.397 1.00 83.56 82 PRO A O 1
ATOM 664 N N . PRO A 1 83 ? 22.983 3.653 -25.659 1.00 89.88 83 PRO A N 1
ATOM 665 C CA . PRO A 1 83 ? 21.887 4.391 -26.276 1.00 89.88 83 PRO A CA 1
ATOM 666 C C . PRO A 1 83 ? 21.410 5.553 -25.397 1.00 89.88 83 PRO A C 1
ATOM 668 O O . PRO A 1 83 ? 21.209 5.383 -24.194 1.00 89.88 83 PRO A O 1
ATOM 671 N N . LEU A 1 84 ? 21.159 6.723 -25.995 1.00 89.75 84 LEU A N 1
ATOM 672 C CA . LEU A 1 84 ? 20.745 7.921 -25.250 1.00 89.75 84 LEU A CA 1
ATOM 673 C C . LEU A 1 84 ? 19.471 7.689 -24.425 1.00 89.75 84 LEU A C 1
ATOM 675 O O . LEU A 1 84 ? 19.376 8.156 -23.295 1.00 89.75 84 LEU A O 1
ATOM 679 N N . SER A 1 85 ? 18.510 6.926 -24.953 1.00 90.44 85 SER A N 1
ATOM 680 C CA . SER A 1 85 ? 17.284 6.579 -24.226 1.00 90.44 85 SER A CA 1
ATOM 681 C C . SER A 1 85 ? 17.547 5.715 -22.988 1.00 90.44 85 SER A C 1
ATOM 683 O O . SER A 1 85 ? 16.852 5.872 -21.989 1.00 90.44 85 SER A O 1
ATOM 685 N N . LEU A 1 86 ? 18.571 4.854 -23.017 1.00 87.88 86 LEU A N 1
ATOM 686 C CA . LEU A 1 86 ? 18.980 4.056 -21.859 1.00 87.88 86 LEU A CA 1
ATOM 687 C C . LEU A 1 86 ? 19.647 4.940 -20.799 1.00 87.88 86 LEU A C 1
ATOM 689 O O . LEU A 1 86 ? 19.317 4.849 -19.620 1.00 87.88 86 LEU A O 1
ATOM 693 N N . GLN A 1 87 ? 20.533 5.846 -21.221 1.00 86.44 87 GLN A N 1
ATOM 694 C CA . GLN A 1 87 ? 21.168 6.815 -20.321 1.00 86.44 87 GLN A CA 1
ATOM 695 C C . GLN A 1 87 ? 20.132 7.742 -19.668 1.00 86.44 87 GLN A C 1
ATOM 697 O O . GLN A 1 87 ? 20.166 7.961 -18.459 1.00 86.44 87 GLN A O 1
ATOM 702 N N . ALA A 1 88 ? 19.171 8.238 -20.452 1.00 88.50 88 ALA A N 1
ATOM 703 C CA . ALA A 1 88 ? 18.083 9.073 -19.957 1.00 88.50 88 ALA A CA 1
ATOM 704 C C . ALA A 1 88 ? 17.217 8.330 -18.929 1.00 88.50 88 ALA A C 1
ATOM 706 O O . ALA A 1 88 ? 16.893 8.904 -17.890 1.00 88.50 88 ALA A O 1
ATOM 707 N N . LEU A 1 89 ? 16.888 7.052 -19.172 1.00 86.31 89 LEU A N 1
ATOM 708 C CA . LEU A 1 89 ? 16.182 6.231 -18.187 1.00 86.31 89 LEU A CA 1
ATOM 709 C C . LEU A 1 89 ? 16.974 6.130 -16.876 1.00 86.31 89 LEU A C 1
ATOM 711 O O . LEU A 1 89 ? 16.383 6.279 -15.813 1.00 86.31 89 LEU A O 1
ATOM 715 N N . LEU A 1 90 ? 18.292 5.924 -16.918 1.00 83.25 90 LEU A N 1
ATOM 716 C CA . LEU A 1 90 ? 19.093 5.827 -15.692 1.00 83.25 90 LEU A CA 1
ATOM 717 C C . LEU A 1 90 ? 19.124 7.125 -14.894 1.00 83.25 90 LEU A C 1
ATOM 719 O O . LEU A 1 90 ? 18.979 7.078 -13.679 1.00 83.25 90 LEU A O 1
ATOM 723 N N . VAL A 1 91 ? 19.267 8.272 -15.560 1.00 84.31 91 VAL A N 1
ATOM 724 C CA . VAL A 1 91 ? 19.196 9.581 -14.891 1.00 84.31 91 VAL A CA 1
ATOM 725 C C . VAL A 1 91 ? 17.820 9.781 -14.256 1.00 84.31 91 VAL A C 1
ATOM 727 O O . VAL A 1 91 ? 17.718 10.253 -13.126 1.00 84.31 91 VAL A O 1
ATOM 730 N N . LEU A 1 92 ? 16.753 9.388 -14.955 1.00 83.44 92 LEU A N 1
ATOM 731 C CA . LEU A 1 92 ? 15.399 9.446 -14.411 1.00 83.44 92 LEU A CA 1
ATOM 732 C C . LEU A 1 92 ? 15.247 8.535 -13.192 1.00 83.44 92 LEU A C 1
ATOM 734 O O . LEU A 1 92 ? 14.710 8.978 -12.178 1.00 83.44 92 LEU A O 1
ATOM 738 N N . LEU A 1 93 ? 15.733 7.295 -13.259 1.00 79.12 93 LEU A N 1
ATOM 739 C CA . LEU A 1 93 ? 15.695 6.357 -12.140 1.00 79.12 93 LEU A CA 1
ATOM 740 C C . LEU A 1 93 ? 16.507 6.877 -10.953 1.00 79.12 93 LEU A C 1
ATOM 742 O O . LEU A 1 93 ? 15.994 6.858 -9.845 1.00 79.12 93 LEU A O 1
ATOM 746 N N . ASP A 1 94 ? 17.706 7.410 -11.161 1.00 78.50 94 ASP A N 1
ATOM 747 C CA . ASP A 1 94 ? 18.536 7.984 -10.095 1.00 78.50 94 ASP A CA 1
ATOM 748 C C . ASP A 1 94 ? 17.842 9.163 -9.384 1.00 78.50 94 ASP A C 1
ATOM 750 O O . ASP A 1 94 ? 17.810 9.243 -8.159 1.00 78.50 94 ASP A O 1
ATOM 754 N N . GLN A 1 95 ? 17.175 10.040 -10.141 1.00 77.50 95 GLN A N 1
ATOM 755 C CA . GLN A 1 95 ? 16.478 11.207 -9.585 1.00 77.50 95 GLN A CA 1
ATOM 756 C C . GLN A 1 95 ? 15.144 10.883 -8.896 1.00 77.50 95 GLN A C 1
ATOM 758 O O . GLN A 1 95 ? 14.667 11.670 -8.062 1.00 77.50 95 GLN A O 1
ATOM 763 N N . THR A 1 96 ? 14.499 9.785 -9.298 1.00 74.94 96 THR A N 1
ATOM 764 C CA . THR A 1 96 ? 13.133 9.441 -8.875 1.00 74.94 96 THR A CA 1
ATOM 765 C C . THR A 1 96 ? 13.060 8.258 -7.924 1.00 74.94 96 THR A C 1
ATOM 767 O O . THR A 1 96 ? 12.128 8.203 -7.121 1.00 74.94 96 THR A O 1
ATOM 770 N N . CYS A 1 97 ? 14.028 7.340 -7.959 1.00 71.62 97 CYS A N 1
ATOM 771 C CA . CYS A 1 97 ? 14.095 6.245 -7.007 1.00 71.62 97 CYS A CA 1
ATOM 772 C C . CYS A 1 97 ? 14.347 6.798 -5.609 1.00 71.62 97 CYS A C 1
ATOM 774 O O . CYS A 1 97 ? 15.211 7.646 -5.385 1.00 71.62 97 CYS A O 1
ATOM 776 N N . LEU A 1 98 ? 13.598 6.273 -4.647 1.00 67.12 98 LEU A N 1
ATOM 777 C CA . LEU A 1 98 ? 13.911 6.506 -3.250 1.00 67.12 98 LEU A CA 1
ATOM 778 C C . LEU A 1 98 ? 15.212 5.759 -2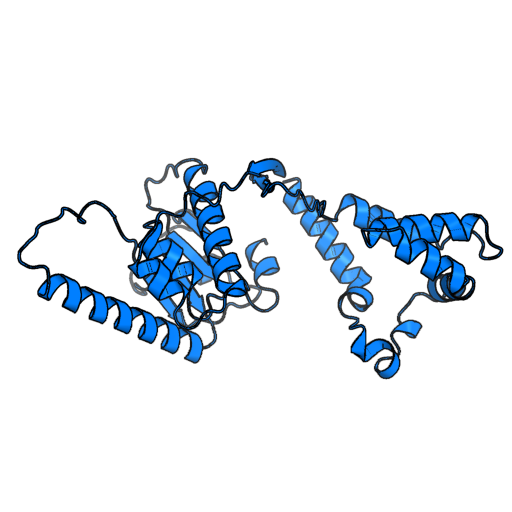.920 1.00 67.12 98 LEU A C 1
ATOM 780 O O . LEU A 1 98 ? 15.356 4.598 -3.325 1.00 67.12 98 LEU A O 1
ATOM 784 N N . PRO A 1 99 ? 16.161 6.396 -2.212 1.00 60.62 99 PRO A N 1
ATOM 785 C CA . PRO A 1 99 ? 17.375 5.724 -1.786 1.00 60.62 99 PRO A CA 1
ATOM 786 C C . PRO A 1 99 ? 16.990 4.525 -0.921 1.00 60.62 99 PRO A C 1
ATOM 788 O O . PRO A 1 99 ? 16.407 4.662 0.151 1.00 60.62 99 PRO A O 1
ATOM 791 N N . ARG A 1 100 ? 17.300 3.327 -1.419 1.00 54.44 100 ARG A N 1
ATOM 792 C CA . ARG A 1 100 ? 17.178 2.080 -0.664 1.00 54.44 100 ARG A CA 1
ATOM 793 C C . ARG A 1 100 ? 18.469 1.890 0.122 1.00 54.44 100 ARG A C 1
ATOM 795 O O . ARG A 1 100 ? 19.305 1.077 -0.259 1.00 54.44 100 ARG A O 1
ATOM 802 N N . ALA A 1 101 ? 18.673 2.701 1.155 1.00 53.31 101 ALA A N 1
ATOM 803 C CA . ALA A 1 101 ? 19.714 2.414 2.128 1.00 53.31 101 ALA A CA 1
ATOM 804 C C . ALA A 1 101 ? 19.232 1.227 2.975 1.00 53.31 101 ALA A C 1
ATOM 806 O O . ALA A 1 101 ? 18.213 1.326 3.656 1.00 53.31 101 ALA A O 1
ATOM 807 N N . CYS A 1 102 ? 19.933 0.093 2.912 1.00 46.09 102 CYS A N 1
ATOM 808 C CA . CYS A 1 102 ? 19.936 -0.831 4.042 1.00 46.09 102 CYS A CA 1
ATOM 809 C C . CYS A 1 102 ? 20.806 -0.170 5.106 1.00 46.09 102 CYS A C 1
ATOM 811 O O . CYS A 1 102 ? 21.990 -0.482 5.201 1.00 46.09 102 CYS A O 1
ATOM 813 N N . ASP A 1 103 ? 20.260 0.789 5.848 1.00 48.97 103 ASP A N 1
ATOM 814 C CA . ASP A 1 103 ? 20.893 1.106 7.116 1.00 48.97 103 ASP A CA 1
ATOM 815 C C . ASP A 1 103 ? 20.739 -0.137 8.001 1.00 48.97 103 ASP A C 1
ATOM 817 O O . ASP A 1 103 ? 19.653 -0.703 8.147 1.00 48.97 103 ASP A O 1
ATOM 821 N N . GLU A 1 104 ? 21.845 -0.601 8.580 1.00 50.78 104 GLU A N 1
ATOM 822 C CA . GLU A 1 104 ? 21.784 -1.541 9.705 1.00 50.78 104 GLU A CA 1
ATOM 823 C C . GLU A 1 104 ? 21.044 -0.888 10.895 1.00 50.78 104 GLU A C 1
ATOM 825 O O . GLU A 1 104 ? 20.500 -1.572 11.765 1.00 50.78 104 GLU A O 1
ATOM 830 N N . GLY A 1 105 ? 20.950 0.450 10.892 1.00 53.34 105 GLY A N 1
ATOM 831 C CA . GLY A 1 105 ? 19.991 1.229 11.663 1.00 53.34 105 GLY A CA 1
ATOM 832 C C . GLY A 1 105 ? 18.577 1.137 11.084 1.00 53.34 105 GLY A C 1
ATOM 833 O O . GLY A 1 105 ? 18.342 1.240 9.890 1.00 53.34 105 GLY A O 1
ATOM 834 N N . GLN A 1 106 ? 17.581 0.959 11.942 1.00 56.94 106 GLN A N 1
ATOM 835 C CA . GLN A 1 106 ? 16.166 0.880 11.562 1.00 56.94 106 GLN A CA 1
ATOM 836 C C . GLN A 1 106 ? 15.588 2.269 11.218 1.00 56.94 106 GLN A C 1
ATOM 838 O O . GLN A 1 106 ? 14.499 2.629 11.677 1.00 56.94 106 GLN A O 1
ATOM 843 N N . ASP A 1 107 ? 16.347 3.060 10.464 1.00 56.16 107 ASP A N 1
ATOM 844 C CA . ASP A 1 107 ? 16.053 4.442 10.131 1.00 56.16 107 ASP A CA 1
ATOM 845 C C . ASP A 1 107 ? 15.077 4.451 8.952 1.00 56.16 107 ASP A C 1
ATOM 847 O O . ASP A 1 107 ? 15.393 4.076 7.824 1.00 56.16 107 ASP A O 1
ATOM 851 N N . MET A 1 108 ? 13.832 4.825 9.234 1.00 59.94 108 MET A N 1
ATOM 852 C CA . MET A 1 108 ? 12.805 4.989 8.216 1.00 59.94 108 MET A CA 1
ATOM 853 C C . MET A 1 108 ? 12.870 6.406 7.663 1.00 59.94 108 MET A C 1
ATOM 855 O O . MET A 1 108 ? 12.779 7.385 8.406 1.00 59.94 108 MET A O 1
ATOM 859 N N . LEU A 1 109 ? 12.989 6.501 6.340 1.00 58.22 109 LEU A N 1
ATOM 860 C CA . LEU A 1 109 ? 12.802 7.744 5.604 1.00 58.22 109 LEU A CA 1
ATOM 861 C C . LEU A 1 109 ? 11.318 8.110 5.645 1.00 58.22 109 LEU A C 1
ATOM 863 O O . LEU A 1 109 ? 10.494 7.441 5.018 1.00 58.22 109 LEU A O 1
ATOM 867 N N . CYS A 1 110 ? 10.974 9.176 6.360 1.00 58.09 110 CYS A N 1
ATOM 868 C CA . CYS A 1 110 ? 9.672 9.811 6.244 1.00 58.09 110 CYS A CA 1
ATOM 869 C C . CYS A 1 110 ? 9.813 11.159 5.539 1.00 58.09 110 CYS A C 1
ATOM 871 O O . CYS A 1 110 ? 10.862 11.801 5.550 1.00 58.09 110 CYS A O 1
ATOM 873 N N . PHE A 1 111 ? 8.747 11.574 4.866 1.00 55.28 111 PHE A N 1
ATOM 874 C CA . PHE A 1 111 ? 8.671 12.892 4.262 1.00 55.28 111 PHE A CA 1
ATOM 875 C C . PHE A 1 111 ? 7.513 13.632 4.904 1.00 55.28 111 PHE A C 1
ATOM 877 O O . PHE A 1 111 ? 6.420 13.077 5.033 1.00 55.28 111 PHE A O 1
ATOM 884 N N . ASP A 1 112 ? 7.738 14.877 5.307 1.00 55.22 112 ASP A N 1
ATOM 885 C CA . ASP A 1 112 ? 6.627 15.720 5.728 1.00 55.22 112 ASP A CA 1
ATOM 886 C C . ASP A 1 112 ? 5.758 16.136 4.528 1.00 55.22 112 ASP A C 1
ATOM 888 O O . ASP A 1 112 ? 6.090 15.893 3.363 1.00 55.22 112 ASP A O 1
ATOM 892 N N . VAL A 1 113 ? 4.643 16.819 4.798 1.00 47.50 113 VAL A N 1
ATOM 893 C CA . VAL A 1 113 ? 3.735 17.312 3.746 1.00 47.50 113 VAL A CA 1
ATOM 894 C C . VAL A 1 113 ? 4.421 18.261 2.752 1.00 47.50 113 VAL A C 1
ATOM 896 O O . VAL A 1 113 ? 3.927 18.450 1.648 1.00 47.50 113 VAL A O 1
ATOM 899 N N . HIS A 1 114 ? 5.583 18.832 3.085 1.00 46.78 114 HIS A N 1
ATOM 900 C CA . HIS A 1 114 ? 6.371 19.686 2.191 1.00 46.78 114 HIS A CA 1
ATOM 901 C C . HIS A 1 114 ? 7.420 18.892 1.392 1.00 46.78 114 HIS A C 1
ATOM 903 O O . HIS A 1 114 ? 8.062 19.446 0.498 1.00 46.78 114 HIS A O 1
ATOM 909 N N . GLY A 1 115 ? 7.558 17.590 1.652 1.00 48.72 115 GLY A N 1
ATOM 910 C CA . GLY A 1 115 ? 8.544 16.711 1.036 1.00 48.72 115 GLY A CA 1
ATOM 911 C C . GLY A 1 115 ? 9.931 16.810 1.668 1.00 48.72 115 GLY A C 1
ATOM 912 O O . GLY A 1 115 ? 10.893 16.354 1.051 1.00 48.72 115 GLY A O 1
ATOM 913 N N . ARG A 1 116 ? 10.072 17.410 2.858 1.00 54.03 116 ARG A N 1
ATOM 914 C CA . ARG A 1 116 ? 11.348 17.392 3.585 1.00 54.03 116 ARG A CA 1
ATOM 915 C C . ARG A 1 116 ? 11.564 15.996 4.145 1.00 54.03 116 ARG A C 1
ATOM 917 O O . ARG A 1 116 ? 10.682 15.474 4.822 1.00 54.03 116 ARG A O 1
ATOM 924 N N . ALA A 1 117 ? 12.711 15.406 3.816 1.00 55.47 117 ALA A N 1
ATOM 925 C CA . ALA A 1 117 ? 13.123 14.131 4.377 1.00 55.47 117 ALA A CA 1
ATOM 926 C C . ALA A 1 117 ? 13.444 14.325 5.861 1.00 55.47 117 ALA A C 1
ATOM 928 O O . ALA A 1 117 ? 14.241 15.195 6.209 1.00 55.47 117 ALA A O 1
ATOM 929 N N . ASP A 1 118 ? 12.824 13.512 6.701 1.00 56.56 118 ASP A N 1
ATOM 930 C CA . ASP A 1 118 ? 13.194 13.315 8.091 1.00 56.56 118 ASP A CA 1
ATOM 931 C C . ASP A 1 118 ? 13.536 11.826 8.250 1.00 56.56 118 ASP A C 1
ATOM 933 O O . ASP A 1 118 ? 12.841 10.944 7.737 1.00 56.56 118 ASP A O 1
ATOM 937 N N . THR A 1 119 ? 14.676 11.535 8.861 1.00 55.88 119 THR A N 1
ATOM 938 C CA . THR A 1 119 ? 15.137 10.164 9.102 1.00 55.88 119 THR A CA 1
ATOM 939 C C . THR A 1 119 ? 14.831 9.824 10.542 1.00 55.88 119 THR A C 1
ATOM 941 O O . THR A 1 119 ? 15.376 10.449 11.453 1.00 55.88 119 THR A O 1
ATOM 944 N N . PHE A 1 120 ? 13.963 8.836 10.761 1.00 58.78 120 PHE A N 1
ATOM 945 C CA . PHE A 1 120 ? 13.585 8.438 12.108 1.00 58.78 120 PHE A CA 1
ATOM 946 C C . PHE A 1 120 ? 14.016 7.019 12.445 1.00 58.78 120 PHE A C 1
ATOM 948 O O . PHE A 1 120 ? 13.643 6.066 11.764 1.00 58.78 120 PHE A O 1
ATOM 955 N N . ARG A 1 121 ? 14.703 6.877 13.578 1.00 60.78 121 ARG A N 1
ATOM 956 C CA . ARG A 1 121 ? 15.097 5.586 14.131 1.00 60.78 121 ARG A CA 1
ATOM 957 C C . ARG A 1 121 ? 13.930 4.942 14.872 1.00 60.78 121 ARG A C 1
ATOM 959 O O . ARG A 1 121 ? 13.578 5.359 15.975 1.00 60.78 121 ARG A O 1
ATOM 966 N N . LEU A 1 122 ? 13.332 3.903 14.291 1.00 59.78 122 LEU A N 1
ATOM 967 C CA . LEU A 1 122 ? 12.331 3.100 14.996 1.00 59.78 122 LEU A CA 1
ATOM 968 C C . LEU A 1 122 ? 13.025 2.247 16.062 1.00 59.78 122 LEU A C 1
ATOM 970 O O . LEU A 1 122 ? 13.630 1.234 15.737 1.00 59.78 122 LEU A O 1
ATOM 974 N N . ASN A 1 123 ? 12.928 2.620 17.339 1.00 60.00 123 ASN A N 1
ATOM 975 C CA . ASN A 1 123 ? 13.446 1.759 18.401 1.00 60.00 123 ASN A CA 1
ATOM 976 C C . ASN A 1 123 ? 12.463 0.609 18.684 1.00 60.00 123 ASN A C 1
ATOM 978 O O . ASN A 1 123 ? 11.421 0.826 19.293 1.00 60.00 123 ASN A O 1
ATOM 982 N N . MET A 1 124 ? 12.724 -0.609 18.213 1.00 57.81 124 MET A N 1
ATOM 983 C CA . MET A 1 124 ? 11.762 -1.722 18.327 1.00 57.81 124 MET A CA 1
ATOM 984 C C . MET A 1 124 ? 11.605 -2.293 19.748 1.00 57.81 124 MET A C 1
ATOM 986 O O . MET A 1 124 ? 10.661 -3.038 19.989 1.00 57.81 124 MET A O 1
ATOM 990 N N . GLU A 1 125 ? 12.463 -1.913 20.694 1.00 55.72 125 GLU A N 1
ATOM 991 C CA . GLU A 1 125 ? 12.423 -2.404 22.082 1.00 55.72 125 GLU A CA 1
ATOM 992 C C . GLU A 1 125 ? 11.205 -1.898 22.881 1.00 55.72 125 GLU A C 1
ATOM 994 O O . GLU A 1 125 ? 10.798 -2.525 23.849 1.00 55.72 125 GLU A O 1
ATOM 999 N N . GLU A 1 126 ? 10.552 -0.810 22.455 1.00 53.09 126 GLU A N 1
ATOM 1000 C CA . GLU A 1 126 ? 9.385 -0.241 23.163 1.00 53.09 126 GLU A CA 1
ATOM 1001 C C . GLU A 1 126 ? 8.038 -0.857 22.745 1.00 53.09 126 GLU A C 1
ATOM 1003 O O . GLU A 1 126 ? 6.970 -0.313 23.042 1.00 53.09 126 GLU A O 1
ATOM 1008 N N . ILE A 1 127 ? 8.027 -1.962 21.997 1.00 53.50 127 ILE A N 1
ATOM 1009 C CA . ILE A 1 127 ? 6.799 -2.752 21.870 1.00 53.50 127 ILE A CA 1
ATOM 1010 C C . ILE A 1 127 ? 6.655 -3.499 23.191 1.00 53.50 127 ILE A C 1
ATOM 1012 O O . ILE A 1 127 ? 7.085 -4.637 23.306 1.00 53.50 127 ILE A O 1
ATOM 1016 N N . GLY A 1 128 ? 6.114 -2.802 24.195 1.00 50.28 128 GLY A N 1
ATOM 1017 C CA . GLY A 1 128 ? 5.863 -3.372 25.512 1.00 50.28 128 GLY A CA 1
ATOM 1018 C C . GLY A 1 128 ? 5.153 -4.718 25.392 1.00 50.28 128 GLY A C 1
ATOM 1019 O O . GLY A 1 128 ? 4.312 -4.900 24.504 1.00 50.28 128 GLY A O 1
ATOM 1020 N N . GLU A 1 129 ? 5.527 -5.647 26.267 1.00 51.69 129 GLU A N 1
ATOM 1021 C CA . GLU A 1 129 ? 4.944 -6.981 26.361 1.00 51.69 129 GLU A CA 1
ATOM 1022 C C . GLU A 1 129 ? 3.447 -6.863 26.674 1.00 51.69 129 GLU A C 1
ATOM 1024 O O . GLU A 1 129 ? 3.034 -6.722 27.822 1.00 51.69 129 GLU A O 1
ATOM 1029 N N . ASN A 1 130 ? 2.608 -6.894 25.641 1.00 61.50 130 ASN A N 1
ATOM 1030 C CA . ASN A 1 130 ? 1.179 -7.105 25.804 1.00 61.50 130 ASN A CA 1
ATOM 1031 C C . ASN A 1 130 ? 0.913 -8.569 25.451 1.00 61.50 130 ASN A C 1
ATOM 1033 O O . ASN A 1 130 ? 0.831 -8.916 24.273 1.00 61.50 130 ASN A O 1
ATOM 1037 N N . SER A 1 131 ? 0.814 -9.427 26.469 1.00 64.50 131 SER A N 1
ATOM 1038 C CA . SER A 1 131 ? 0.652 -10.879 26.303 1.00 64.50 131 SER A CA 1
ATOM 1039 C C . SER A 1 131 ? -0.582 -11.250 25.466 1.00 64.50 131 SER A C 1
ATOM 1041 O O . SER A 1 131 ? -0.549 -12.211 24.695 1.00 64.50 131 SER A O 1
ATOM 1043 N N . GLU A 1 132 ? -1.654 -10.456 25.549 1.00 66.44 132 GLU A N 1
ATOM 1044 C CA . GLU A 1 132 ? -2.849 -10.590 24.714 1.00 66.44 132 GLU A CA 1
ATOM 1045 C C . GLU A 1 132 ? -2.536 -10.242 23.256 1.00 66.44 132 GLU A C 1
ATOM 1047 O O . GLU A 1 132 ? -2.835 -11.029 22.358 1.00 66.44 132 GLU A O 1
ATOM 1052 N N . LEU A 1 133 ? -1.866 -9.116 23.006 1.00 70.75 133 LEU A N 1
ATOM 1053 C CA . LEU A 1 133 ? -1.481 -8.719 21.654 1.00 70.75 133 LEU A CA 1
ATOM 1054 C C . LEU A 1 133 ? -0.456 -9.687 21.045 1.00 70.75 133 LEU A C 1
ATOM 1056 O O . LEU A 1 133 ? -0.515 -9.977 19.857 1.00 70.75 133 LEU A O 1
ATOM 1060 N N . ASP A 1 134 ? 0.454 -10.250 21.831 1.00 73.44 134 ASP A N 1
ATOM 1061 C CA . ASP A 1 134 ? 1.372 -11.275 21.343 1.00 73.44 134 ASP A CA 1
ATOM 1062 C C . ASP A 1 134 ? 0.655 -12.585 21.011 1.00 73.44 134 ASP A C 1
ATOM 1064 O O . ASP A 1 134 ? 0.971 -13.207 19.990 1.00 73.44 134 ASP A O 1
ATOM 1068 N N . SER A 1 135 ? -0.359 -12.972 21.792 1.00 74.88 135 SER A N 1
ATOM 1069 C CA . SER A 1 135 ? -1.239 -14.096 21.449 1.00 74.88 135 SER A CA 1
ATOM 1070 C C . SER A 1 135 ? -2.036 -13.819 20.163 1.00 74.88 135 SER A C 1
ATOM 1072 O O . SER A 1 135 ? -2.084 -14.655 19.263 1.00 74.88 135 SER A O 1
ATOM 1074 N N . LEU A 1 136 ? -2.540 -12.593 19.995 1.00 74.31 136 LEU A N 1
ATOM 1075 C CA . LEU A 1 136 ? -3.223 -12.120 18.791 1.00 74.31 136 LEU A CA 1
ATOM 1076 C C . LEU A 1 136 ? -2.333 -12.158 17.551 1.00 74.31 136 LEU A C 1
ATOM 1078 O O . LEU A 1 136 ? -2.772 -12.540 16.466 1.00 74.31 136 LEU A O 1
ATOM 1082 N N . LEU A 1 137 ? -1.091 -11.708 17.711 1.00 71.44 137 LEU A N 1
ATOM 1083 C CA . LEU A 1 137 ? -0.117 -11.582 16.637 1.00 71.44 137 LEU A CA 1
ATOM 1084 C C . LEU A 1 137 ? 0.560 -12.908 16.298 1.00 71.44 137 LEU A C 1
ATOM 1086 O O . LEU A 1 137 ? 1.100 -13.042 15.205 1.00 71.44 137 LEU A O 1
ATOM 1090 N N . SER A 1 138 ? 0.576 -13.869 17.216 1.00 76.69 138 SER A N 1
ATOM 1091 C CA . SER A 1 138 ? 1.023 -15.237 16.936 1.00 76.69 138 SER A CA 1
ATOM 1092 C C . SER A 1 138 ? -0.102 -16.094 16.356 1.00 76.69 138 SER A C 1
ATOM 1094 O O . SER A 1 138 ? 0.160 -17.015 15.580 1.00 76.69 138 SER A O 1
ATOM 1096 N N . TRP A 1 139 ? -1.365 -15.769 16.643 1.00 71.19 139 TRP A N 1
ATOM 1097 C CA . TRP A 1 139 ? -2.496 -16.474 16.058 1.00 71.19 139 TRP A CA 1
ATOM 1098 C C . TRP A 1 139 ? -2.730 -16.076 14.593 1.00 71.19 139 TRP A C 1
ATOM 1100 O O . TRP A 1 139 ? -2.898 -14.907 14.238 1.00 71.19 139 TRP A O 1
ATOM 1110 N N . LYS A 1 140 ? -2.756 -17.086 13.713 1.00 73.50 140 LYS A N 1
ATOM 1111 C CA . LYS A 1 140 ? -2.972 -16.957 12.256 1.00 73.50 140 LYS A CA 1
ATOM 1112 C C . LYS A 1 140 ? -1.967 -16.060 11.516 1.00 73.50 140 LYS A C 1
ATOM 1114 O O . LYS A 1 140 ? -2.249 -15.606 10.405 1.00 73.50 140 LYS A O 1
ATOM 1119 N N . MET A 1 141 ? -0.782 -15.824 12.076 1.00 81.50 141 MET A N 1
ATOM 1120 C CA . MET A 1 141 ? 0.227 -14.977 11.446 1.00 81.50 141 MET A CA 1
ATOM 1121 C C . MET A 1 141 ? 1.638 -15.557 11.586 1.00 81.50 141 MET A C 1
ATOM 1123 O O . MET A 1 141 ? 2.063 -15.957 12.662 1.00 81.50 141 MET A O 1
ATOM 1127 N N . ASN A 1 142 ? 2.373 -15.610 10.470 1.00 83.38 142 ASN A N 1
ATOM 1128 C CA . ASN A 1 142 ? 3.771 -16.042 10.463 1.00 83.38 142 ASN A CA 1
ATOM 1129 C C . ASN A 1 142 ? 4.706 -14.929 10.978 1.00 83.38 142 ASN A C 1
ATOM 1131 O O . ASN A 1 142 ? 4.332 -13.755 11.021 1.00 83.38 142 ASN A O 1
ATOM 1135 N N . SER A 1 143 ? 5.948 -15.286 11.319 1.00 79.00 143 SER A N 1
ATOM 1136 C CA . SER A 1 143 ? 6.927 -14.346 11.889 1.00 79.00 143 SER A CA 1
ATOM 1137 C C . SER A 1 143 ? 7.202 -13.135 10.991 1.00 79.00 143 SER A C 1
ATOM 1139 O O . SER A 1 143 ? 7.363 -12.026 11.493 1.00 79.00 143 SER A O 1
ATOM 1141 N N . LYS A 1 144 ? 7.192 -13.321 9.662 1.00 81.38 144 LYS A N 1
ATOM 1142 C CA . LYS A 1 144 ? 7.388 -12.233 8.691 1.00 81.38 144 LYS A CA 1
ATOM 1143 C C . LYS A 1 144 ? 6.245 -11.215 8.746 1.00 81.38 144 LYS A C 1
ATOM 1145 O O . LYS A 1 144 ? 6.484 -10.026 8.915 1.00 81.38 144 LYS A O 1
ATOM 1150 N N . LYS A 1 145 ? 5.000 -11.679 8.647 1.00 83.56 145 LYS A N 1
ATOM 1151 C CA . LYS A 1 145 ? 3.810 -10.822 8.669 1.00 83.56 145 LYS A CA 1
ATOM 1152 C C . LYS A 1 145 ? 3.636 -10.162 10.043 1.00 83.56 145 LYS A C 1
ATOM 1154 O O . LYS A 1 145 ? 3.263 -8.995 10.099 1.00 83.56 145 LYS A O 1
ATOM 1159 N N . LYS A 1 146 ? 4.001 -10.849 11.139 1.00 84.31 146 LYS A N 1
ATOM 1160 C CA . LYS A 1 146 ? 4.066 -10.250 12.486 1.00 84.31 146 LYS A CA 1
ATOM 1161 C C . LYS A 1 146 ? 5.028 -9.069 12.521 1.00 84.31 146 LYS A C 1
ATOM 1163 O O . LYS A 1 146 ? 4.651 -7.992 12.973 1.00 84.31 146 LYS A O 1
ATOM 1168 N N . TYR A 1 147 ? 6.242 -9.264 12.017 1.00 82.00 147 TYR A N 1
ATOM 1169 C CA . TYR A 1 147 ? 7.253 -8.215 11.954 1.00 82.00 147 TYR A CA 1
ATOM 1170 C C . TYR A 1 147 ? 6.782 -6.996 11.146 1.00 82.00 147 TYR A C 1
ATOM 1172 O O . TYR A 1 147 ? 6.925 -5.866 11.610 1.00 82.00 147 TYR A O 1
ATOM 1180 N N . GLU A 1 148 ? 6.165 -7.220 9.981 1.00 86.56 148 GLU A N 1
ATOM 1181 C CA . GLU A 1 148 ? 5.615 -6.156 9.131 1.00 86.56 148 GLU A CA 1
ATOM 1182 C C . GLU A 1 148 ? 4.496 -5.364 9.828 1.00 86.56 148 GLU A C 1
ATOM 1184 O O . GLU A 1 148 ? 4.571 -4.138 9.908 1.00 86.56 148 GLU A O 1
ATOM 1189 N N . VAL A 1 149 ? 3.494 -6.055 10.388 1.00 88.88 149 VAL A N 1
ATOM 1190 C CA . VAL A 1 149 ? 2.353 -5.438 11.090 1.00 88.88 149 VAL A CA 1
ATOM 1191 C C . VAL A 1 149 ? 2.819 -4.580 12.262 1.00 88.88 149 VAL A C 1
ATOM 1193 O O . VAL A 1 149 ? 2.392 -3.437 12.409 1.00 88.88 149 VAL A O 1
ATOM 1196 N N . VAL A 1 150 ? 3.708 -5.121 13.093 1.00 84.94 150 VAL A N 1
ATOM 1197 C CA . VAL A 1 150 ? 4.168 -4.447 14.308 1.00 84.94 150 VAL A CA 1
ATOM 1198 C C . VAL A 1 150 ? 5.001 -3.207 13.974 1.00 84.94 150 VAL A C 1
ATOM 1200 O O . VAL A 1 150 ? 4.799 -2.154 14.584 1.00 84.94 150 VAL A O 1
ATOM 1203 N N . ARG A 1 151 ? 5.899 -3.301 12.984 1.00 83.62 151 ARG A N 1
ATOM 1204 C CA . ARG A 1 151 ? 6.691 -2.152 12.525 1.00 83.62 151 ARG A CA 1
ATOM 1205 C C . ARG A 1 151 ? 5.820 -1.059 11.930 1.00 83.62 151 ARG A C 1
ATOM 1207 O O . ARG A 1 151 ? 5.983 0.105 12.294 1.00 83.62 151 ARG A O 1
ATOM 1214 N N . LEU A 1 152 ? 4.901 -1.428 11.040 1.00 88.81 152 LEU A N 1
ATOM 1215 C CA . LEU A 1 152 ? 4.039 -0.455 10.383 1.00 88.81 152 LEU A CA 1
ATOM 1216 C C . LEU A 1 152 ? 3.108 0.229 11.391 1.00 88.81 152 LEU A C 1
ATOM 1218 O O . LEU A 1 152 ? 2.992 1.449 11.363 1.00 88.81 152 LEU A O 1
ATOM 1222 N N . ALA A 1 153 ? 2.514 -0.516 12.328 1.00 90.56 153 ALA A N 1
ATOM 1223 C CA . ALA A 1 153 ? 1.659 0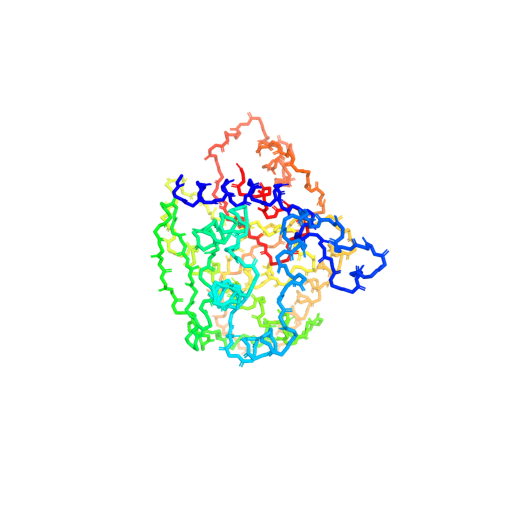.066 13.361 1.00 90.56 153 ALA A CA 1
ATOM 1224 C C . ALA A 1 153 ? 2.411 1.082 14.233 1.00 90.56 153 ALA A C 1
ATOM 1226 O O . ALA A 1 153 ? 1.907 2.177 14.476 1.00 90.56 153 ALA A O 1
ATOM 1227 N N . LYS A 1 154 ? 3.642 0.752 14.658 1.00 85.50 154 LYS A N 1
ATOM 1228 C CA . LYS A 1 154 ? 4.485 1.681 15.425 1.00 85.50 154 LYS A CA 1
ATOM 1229 C C . LYS A 1 154 ? 4.813 2.937 14.624 1.00 85.50 154 LYS A C 1
ATOM 1231 O O . LYS A 1 154 ? 4.775 4.038 15.164 1.00 85.50 154 LYS A O 1
ATOM 1236 N N . PHE A 1 155 ? 5.144 2.777 13.347 1.00 85.69 155 PHE A N 1
ATOM 1237 C CA . PHE A 1 155 ? 5.400 3.917 12.480 1.00 85.69 155 PHE A CA 1
ATOM 1238 C C . PHE A 1 155 ? 4.169 4.820 12.346 1.00 85.69 155 PHE A C 1
ATOM 1240 O O . PHE A 1 155 ? 4.289 6.029 12.516 1.00 85.69 155 PHE A O 1
ATOM 1247 N N . ILE A 1 156 ? 2.991 4.240 12.109 1.00 90.00 156 ILE A N 1
ATOM 1248 C CA . ILE A 1 156 ? 1.726 4.977 12.016 1.00 90.00 156 ILE A CA 1
ATOM 1249 C C . ILE A 1 156 ? 1.457 5.764 13.307 1.00 90.00 156 ILE A C 1
ATOM 1251 O O . ILE A 1 156 ? 1.197 6.961 13.228 1.00 90.00 156 ILE A O 1
ATOM 1255 N N . ASP A 1 157 ? 1.596 5.141 14.482 1.00 89.94 157 ASP A N 1
ATOM 1256 C CA . ASP A 1 157 ? 1.439 5.812 15.785 1.00 89.94 157 ASP A CA 1
ATOM 1257 C C . ASP A 1 157 ? 2.369 7.026 15.936 1.00 89.94 157 ASP A C 1
ATOM 1259 O O . ASP A 1 157 ? 1.938 8.122 16.301 1.00 89.94 157 ASP A O 1
ATOM 1263 N N . LEU A 1 158 ? 3.646 6.864 15.585 1.00 84.38 158 LEU A N 1
ATOM 1264 C CA . LEU A 1 158 ? 4.623 7.951 15.639 1.00 84.38 158 LEU A CA 1
ATOM 1265 C C . LEU A 1 158 ? 4.273 9.097 14.686 1.00 84.38 158 LEU A C 1
ATOM 1267 O O . LEU A 1 158 ? 4.385 10.265 15.063 1.00 84.38 158 LEU A O 1
ATOM 1271 N N . MET A 1 159 ? 3.838 8.779 13.465 1.00 84.75 159 MET A N 1
ATOM 1272 C CA . MET A 1 159 ? 3.424 9.787 12.487 1.00 84.75 159 MET A CA 1
ATOM 1273 C C . MET A 1 159 ? 2.176 10.534 12.958 1.00 84.75 159 MET A C 1
ATOM 1275 O O . MET A 1 159 ? 2.124 11.761 12.877 1.00 84.75 159 MET A O 1
ATOM 1279 N N . ILE A 1 160 ? 1.204 9.813 13.516 1.00 87.62 160 ILE A N 1
ATOM 1280 C CA . ILE A 1 160 ? -0.014 10.394 14.074 1.00 87.62 160 ILE A CA 1
ATOM 1281 C C . ILE A 1 160 ? 0.306 11.321 15.251 1.00 87.62 160 ILE A C 1
ATOM 1283 O O . ILE A 1 160 ? -0.234 12.422 15.300 1.00 87.62 160 ILE A O 1
ATOM 1287 N N . LYS A 1 161 ? 1.193 10.926 16.172 1.00 84.88 161 LYS A N 1
ATOM 1288 C CA . LYS A 1 161 ? 1.593 11.747 17.332 1.00 84.88 161 LYS A CA 1
ATOM 1289 C C . LYS A 1 161 ? 2.347 13.021 16.954 1.00 84.88 161 LYS A C 1
ATOM 1291 O O . LYS A 1 161 ? 2.326 13.989 17.706 1.00 84.88 161 LYS A O 1
ATOM 1296 N N . ARG A 1 162 ? 3.031 13.024 15.808 1.00 79.06 162 ARG A N 1
ATOM 1297 C CA . ARG A 1 162 ? 3.785 14.182 15.295 1.00 79.06 162 ARG A CA 1
ATOM 1298 C C . ARG A 1 162 ? 2.968 15.126 14.436 1.00 79.06 162 ARG A C 1
ATOM 1300 O O . ARG A 1 162 ? 3.431 16.229 14.140 1.00 79.06 162 ARG A O 1
ATOM 1307 N N . ARG A 1 163 ? 1.798 14.689 13.976 1.00 79.06 163 ARG A N 1
ATOM 1308 C CA . ARG A 1 163 ? 0.944 15.532 13.151 1.00 79.06 163 ARG A CA 1
ATOM 1309 C C . ARG A 1 163 ? 0.519 16.759 13.958 1.00 79.06 163 ARG A C 1
ATOM 1311 O O . ARG A 1 163 ? 0.387 16.696 15.180 1.00 79.06 163 ARG A O 1
ATOM 1318 N N . ARG A 1 164 ? 0.302 17.882 13.272 1.00 74.19 164 ARG A N 1
ATOM 1319 C CA . ARG A 1 164 ? -0.299 19.042 13.934 1.00 74.19 164 ARG A CA 1
ATOM 1320 C C . ARG A 1 164 ? -1.690 18.650 14.431 1.00 74.19 164 ARG A C 1
ATOM 1322 O O . ARG A 1 164 ? -2.400 17.992 13.668 1.00 74.19 164 ARG A O 1
ATOM 1329 N N . PRO A 1 165 ? -2.059 19.015 15.669 1.00 74.75 165 PRO A N 1
ATOM 1330 C CA . PRO A 1 165 ? -3.425 18.850 16.130 1.00 74.75 165 PRO A CA 1
ATOM 1331 C C . PRO A 1 165 ? -4.378 19.427 15.093 1.00 74.75 165 PRO A C 1
ATOM 1333 O O . PRO A 1 165 ? -4.085 20.443 14.465 1.00 74.75 165 PRO A O 1
ATOM 1336 N N . ASP A 1 166 ? -5.474 18.722 14.881 1.00 75.62 166 ASP A N 1
ATOM 1337 C CA . ASP A 1 166 ? -6.524 19.211 14.015 1.00 75.62 166 ASP A CA 1
ATOM 1338 C C . ASP A 1 166 ? -7.293 20.313 14.750 1.00 75.62 166 ASP A C 1
ATOM 1340 O O . ASP A 1 166 ? -7.797 20.092 15.854 1.00 75.62 166 ASP A O 1
ATOM 1344 N N . ASP A 1 167 ? -7.368 21.497 14.145 1.00 76.06 167 ASP A N 1
ATOM 1345 C CA . ASP A 1 167 ? -7.991 22.672 14.761 1.00 76.06 167 ASP A CA 1
ATOM 1346 C C . ASP A 1 167 ? -9.522 22.525 14.871 1.00 76.06 167 ASP A C 1
ATOM 1348 O O . ASP A 1 167 ? -10.162 23.277 15.607 1.00 76.06 167 ASP A O 1
ATOM 1352 N N . SER A 1 168 ? -10.122 21.536 14.188 1.00 76.12 168 SER A N 1
ATOM 1353 C CA . SER A 1 168 ? -11.562 21.245 14.271 1.00 76.12 168 SER A CA 1
ATOM 1354 C C . SER A 1 168 ? -11.978 20.560 15.584 1.00 76.12 168 SER A C 1
ATOM 1356 O O . SER A 1 168 ? -13.169 20.463 15.882 1.00 76.12 168 SER A O 1
ATOM 1358 N N . GLY A 1 169 ? -11.012 20.081 16.381 1.00 76.00 169 GLY A N 1
ATOM 1359 C CA . GLY A 1 169 ? -11.265 19.391 17.650 1.00 76.00 169 GLY A CA 1
ATOM 1360 C C . GLY A 1 169 ? -11.816 17.966 17.508 1.00 76.00 169 GLY A C 1
ATOM 1361 O O . GLY A 1 169 ? -12.139 17.340 18.518 1.00 76.00 169 GLY A O 1
ATOM 1362 N N . ARG A 1 170 ? -11.918 17.430 16.284 1.00 77.69 170 ARG A N 1
ATOM 1363 C CA . ARG A 1 170 ? -12.373 16.055 16.026 1.00 77.69 170 ARG A CA 1
ATOM 1364 C C . ARG A 1 170 ? -11.283 15.037 16.358 1.00 77.69 170 ARG A C 1
ATOM 1366 O O . ARG A 1 170 ? -10.105 15.254 16.063 1.00 77.69 170 ARG A O 1
ATOM 1373 N N . GLU A 1 171 ? -11.673 13.892 16.916 1.00 82.69 171 GLU A N 1
ATOM 1374 C CA . GLU A 1 171 ? -10.751 12.765 17.101 1.00 82.69 171 GLU A CA 1
ATOM 1375 C C . GLU A 1 171 ? -10.293 12.203 15.742 1.00 82.69 171 GLU A C 1
ATOM 1377 O O . GLU A 1 171 ? -10.999 12.292 14.735 1.00 82.69 171 GLU A O 1
ATOM 1382 N N . LEU A 1 172 ? -9.074 11.654 15.701 1.00 88.88 172 LEU A N 1
ATOM 1383 C CA . LEU A 1 172 ? -8.555 11.025 14.488 1.00 88.88 172 LEU A CA 1
ATOM 1384 C C . LEU A 1 172 ? -9.241 9.682 14.262 1.00 88.88 172 LEU A C 1
ATOM 1386 O O . LEU A 1 172 ? -9.151 8.811 15.125 1.00 88.88 172 LEU A O 1
ATOM 1390 N N . CYS A 1 173 ? -9.759 9.467 13.057 1.00 90.44 173 CYS A N 1
ATOM 1391 C CA . CYS A 1 173 ? -10.112 8.131 12.596 1.00 90.44 173 CYS A CA 1
ATOM 1392 C C . CYS A 1 173 ? -9.046 7.601 11.626 1.00 90.44 173 CYS A C 1
ATOM 1394 O O . CYS A 1 173 ? -8.688 8.247 10.637 1.00 90.44 173 CYS A O 1
ATOM 1396 N N . VAL A 1 174 ? -8.519 6.413 11.909 1.00 94.50 174 VAL A N 1
ATOM 1397 C CA . VAL A 1 174 ? -7.595 5.704 11.024 1.00 94.50 174 VAL A CA 1
ATOM 1398 C C . VAL A 1 174 ? -8.402 4.834 10.066 1.00 94.50 174 VAL A C 1
ATOM 1400 O O . VAL A 1 174 ? -9.254 4.061 10.489 1.00 94.50 174 VAL A O 1
ATOM 1403 N N . VAL A 1 175 ? -8.131 4.929 8.769 1.00 93.75 175 VAL A N 1
ATOM 1404 C CA . VAL A 1 175 ? -8.798 4.123 7.744 1.00 93.75 175 VAL A CA 1
ATOM 1405 C C . VAL A 1 175 ? -7.782 3.172 7.127 1.00 93.75 175 VAL A C 1
ATOM 1407 O O . VAL A 1 175 ? -6.893 3.600 6.393 1.00 93.75 175 VAL A O 1
ATOM 1410 N N . ASP A 1 176 ? -7.908 1.884 7.437 1.00 94.38 176 ASP A N 1
ATOM 1411 C CA . ASP A 1 176 ? -7.055 0.818 6.907 1.00 94.38 176 ASP A CA 1
ATOM 1412 C C . ASP A 1 176 ? -7.656 0.255 5.618 1.00 94.38 176 ASP A C 1
ATOM 1414 O O . ASP A 1 176 ? -8.677 -0.443 5.625 1.00 94.38 176 ASP A O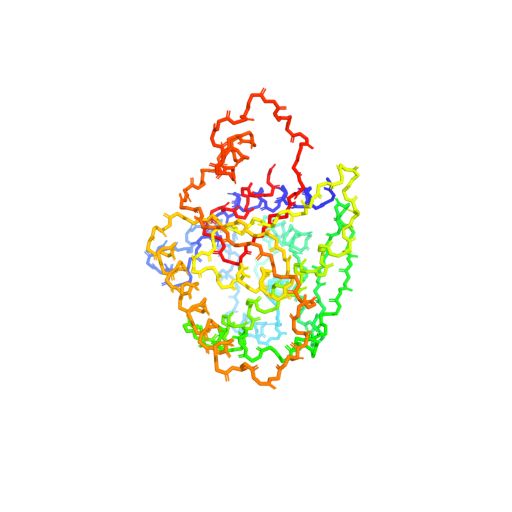 1
ATOM 1418 N N . VAL A 1 177 ? -7.036 0.607 4.497 1.00 91.69 177 VAL A N 1
ATOM 1419 C CA . VAL A 1 177 ? -7.524 0.310 3.158 1.00 91.69 177 VAL A CA 1
ATOM 1420 C C . VAL A 1 177 ? -6.902 -0.988 2.646 1.00 91.69 177 VAL A C 1
ATOM 1422 O O . VAL A 1 177 ? -5.682 -1.141 2.622 1.00 91.69 177 VAL A O 1
ATOM 1425 N N . GLY A 1 178 ? -7.737 -1.934 2.210 1.00 91.00 178 GLY A N 1
ATOM 1426 C CA . GLY A 1 178 ? -7.286 -3.280 1.849 1.00 91.00 178 GLY A CA 1
ATOM 1427 C C . GLY A 1 178 ? -6.818 -4.063 3.076 1.00 91.00 178 GLY A C 1
ATOM 1428 O O . GLY A 1 178 ? -5.746 -4.669 3.065 1.00 91.00 178 GLY A O 1
ATOM 1429 N N . SER A 1 179 ? -7.599 -4.004 4.158 1.00 92.06 179 SER A N 1
ATOM 1430 C CA . SER A 1 179 ? -7.179 -4.490 5.481 1.00 92.06 179 SER A CA 1
ATOM 1431 C C . SER A 1 179 ? -6.969 -6.013 5.570 1.00 92.06 179 SER A C 1
ATOM 1433 O O . SER A 1 179 ? -6.373 -6.513 6.535 1.00 92.06 179 SER A O 1
ATOM 1435 N N . GLY A 1 180 ? -7.470 -6.789 4.600 1.00 92.50 180 GLY A N 1
ATOM 1436 C CA . GLY A 1 180 ? -7.487 -8.246 4.649 1.00 92.50 180 GLY A CA 1
ATOM 1437 C C . GLY A 1 180 ? -8.200 -8.747 5.906 1.00 92.50 180 GLY A C 1
ATOM 1438 O O . GLY A 1 180 ? -9.360 -8.444 6.154 1.00 92.50 180 GLY A O 1
ATOM 1439 N N . GLN A 1 181 ? -7.494 -9.526 6.728 1.00 92.69 181 GLN A N 1
ATOM 1440 C CA . GLN A 1 181 ? -8.008 -10.046 8.008 1.00 92.69 181 GLN A CA 1
ATOM 1441 C C . GLN A 1 181 ? -7.771 -9.083 9.195 1.00 92.69 181 GLN A C 1
ATOM 1443 O O . GLN A 1 181 ? -7.827 -9.501 10.353 1.00 92.69 181 GLN A O 1
ATOM 1448 N N . SER A 1 182 ? -7.429 -7.819 8.920 1.00 93.56 182 SER A N 1
ATOM 1449 C CA . SER A 1 182 ? -7.349 -6.710 9.887 1.00 93.56 182 SER A CA 1
ATOM 1450 C C . SER A 1 182 ? -6.336 -6.878 11.028 1.00 93.56 182 SER A C 1
ATOM 1452 O O . SER A 1 182 ? -6.564 -6.450 12.157 1.00 93.56 182 SER A O 1
ATOM 1454 N N . HIS A 1 183 ? -5.186 -7.509 10.767 1.00 92.56 183 HIS A N 1
ATOM 1455 C CA . HIS A 1 183 ? -4.131 -7.629 11.788 1.00 92.56 183 HIS A CA 1
ATOM 1456 C C . HIS A 1 183 ? -3.504 -6.275 12.143 1.00 92.56 183 HIS A C 1
ATOM 1458 O O . HIS A 1 183 ? -3.273 -6.013 13.320 1.00 92.56 183 HIS A O 1
ATOM 1464 N N . LEU A 1 184 ? -3.243 -5.419 11.146 1.00 93.88 184 LEU A N 1
ATOM 1465 C CA . LEU A 1 184 ? -2.734 -4.062 11.369 1.00 93.88 184 LEU A CA 1
ATOM 1466 C C . LEU A 1 184 ? -3.741 -3.233 12.170 1.00 93.88 184 LEU A C 1
ATOM 1468 O O . LEU A 1 184 ? -3.392 -2.652 13.196 1.00 93.88 184 LEU A O 1
ATOM 1472 N N . SER A 1 185 ? -4.996 -3.251 11.727 1.00 95.31 185 SER A N 1
ATOM 1473 C CA . SER A 1 185 ? -6.108 -2.508 12.313 1.00 95.31 185 SER A CA 1
ATOM 1474 C C . SER A 1 185 ? -6.306 -2.842 13.794 1.00 95.31 185 SER A C 1
ATOM 1476 O O . SER A 1 185 ? -6.435 -1.937 14.611 1.00 95.31 185 SER A O 1
ATOM 1478 N N . ARG A 1 186 ? -6.231 -4.126 14.172 1.00 92.81 186 ARG A N 1
ATOM 1479 C CA . ARG A 1 186 ? -6.318 -4.545 15.581 1.00 92.81 186 ARG A CA 1
ATOM 1480 C C . ARG A 1 186 ? -5.169 -4.025 16.442 1.00 92.81 186 ARG A C 1
ATOM 1482 O O . ARG A 1 186 ? -5.401 -3.641 17.582 1.00 92.81 186 ARG A O 1
ATOM 1489 N N . VAL A 1 187 ? -3.937 -3.979 15.925 1.00 91.56 187 VAL A N 1
ATOM 1490 C CA . VAL A 1 187 ? -2.818 -3.377 16.674 1.00 91.56 187 VAL A CA 1
ATOM 1491 C C . VAL A 1 187 ? -3.052 -1.883 16.871 1.00 91.56 187 VAL A C 1
ATOM 1493 O O . VAL A 1 187 ? -2.875 -1.378 17.975 1.00 91.56 187 VAL A O 1
ATOM 1496 N N . LEU A 1 188 ? -3.480 -1.174 15.828 1.00 93.31 188 LEU A N 1
ATOM 1497 C CA . LEU A 1 188 ? -3.773 0.258 15.908 1.00 93.31 188 LEU A CA 1
ATOM 1498 C C . LEU A 1 188 ? -4.902 0.559 16.907 1.00 93.31 188 LEU A C 1
ATOM 1500 O O . LEU A 1 188 ? -4.749 1.450 17.739 1.00 93.31 188 LEU A O 1
ATOM 1504 N N . ALA A 1 189 ? -5.974 -0.233 16.892 1.00 93.12 189 ALA A N 1
ATOM 1505 C CA . ALA A 1 189 ? -7.104 -0.059 17.798 1.00 93.12 189 ALA A CA 1
ATOM 1506 C C . ALA A 1 189 ? -6.777 -0.457 19.243 1.00 93.12 189 ALA A C 1
ATOM 1508 O O . ALA A 1 189 ? -6.948 0.327 20.175 1.00 93.12 189 ALA A O 1
ATOM 1509 N N . TRP A 1 190 ? -6.278 -1.675 19.458 1.00 89.31 190 TRP A N 1
ATOM 1510 C CA . TRP A 1 190 ? -6.199 -2.252 20.803 1.00 89.31 190 TRP A CA 1
ATOM 1511 C C . TRP A 1 190 ? -4.893 -1.949 21.533 1.00 89.31 190 TRP A C 1
ATOM 1513 O O . TRP A 1 190 ? -4.880 -1.980 22.760 1.00 89.31 190 TRP A O 1
ATOM 1523 N N . LYS A 1 191 ? -3.801 -1.667 20.809 1.00 86.88 191 LYS A N 1
ATOM 1524 C CA . LYS A 1 191 ? -2.523 -1.265 21.418 1.00 86.88 191 LYS A CA 1
ATOM 1525 C C . LYS A 1 191 ? -2.370 0.250 21.473 1.00 86.88 191 LYS A C 1
ATOM 1527 O O . LYS A 1 191 ? -1.938 0.773 22.492 1.00 86.88 191 LYS A O 1
ATOM 1532 N N . TYR A 1 192 ? -2.655 0.929 20.363 1.00 88.94 192 TYR A N 1
ATOM 1533 C CA . TYR A 1 192 ? -2.418 2.369 20.234 1.00 88.94 192 TYR A CA 1
ATOM 1534 C C . TYR A 1 192 ? -3.659 3.225 20.508 1.00 88.94 192 TYR A C 1
ATOM 1536 O O . TYR A 1 192 ? -3.531 4.439 20.637 1.00 88.94 192 TYR A O 1
ATOM 1544 N N . GLY A 1 193 ? -4.834 2.609 20.659 1.00 90.75 193 GLY A N 1
ATOM 1545 C CA . GLY A 1 193 ? -6.039 3.303 21.108 1.00 90.75 193 GLY A CA 1
ATOM 1546 C C . GLY A 1 193 ? -6.730 4.145 20.038 1.00 90.75 193 GLY A C 1
ATOM 1547 O O . GLY A 1 193 ? -7.507 5.028 20.385 1.00 90.75 193 GLY A O 1
ATOM 1548 N N . TYR A 1 194 ? -6.435 3.920 18.755 1.00 93.19 194 TYR A N 1
ATOM 1549 C CA . TYR A 1 194 ? -7.052 4.670 17.659 1.00 93.19 194 TYR A CA 1
ATOM 1550 C C . TYR A 1 194 ? -8.392 4.078 17.242 1.00 93.19 194 TYR A C 1
ATOM 1552 O O . TYR A 1 194 ? -8.517 2.860 17.161 1.00 93.19 194 TYR A O 1
ATOM 1560 N N . ASP A 1 195 ? -9.351 4.922 16.872 1.00 92.75 195 ASP A N 1
ATOM 1561 C CA . ASP A 1 195 ? -10.553 4.451 16.189 1.00 92.75 195 ASP A CA 1
ATOM 1562 C C . ASP A 1 195 ? -10.203 4.090 14.750 1.00 92.75 195 ASP A C 1
ATOM 1564 O O . ASP A 1 195 ? -9.707 4.923 13.984 1.00 92.75 195 ASP A O 1
ATOM 1568 N N . VAL A 1 196 ? -10.440 2.833 14.381 1.00 94.81 196 VAL A N 1
ATOM 1569 C CA . VAL A 1 196 ? -10.045 2.276 13.092 1.00 94.81 196 VAL A CA 1
ATOM 1570 C C . VAL A 1 196 ? -11.258 1.798 12.307 1.00 94.81 196 VAL A C 1
ATOM 1572 O O . VAL A 1 196 ? -12.019 0.939 12.751 1.00 94.81 196 VAL A O 1
ATOM 1575 N N . LYS A 1 197 ? -11.394 2.295 11.079 1.00 94.56 197 LYS A N 1
ATOM 1576 C CA . LYS A 1 197 ? -12.317 1.770 10.069 1.00 94.56 197 LYS A CA 1
ATOM 1577 C C . LYS A 1 197 ? -11.527 0.986 9.036 1.00 94.56 197 LYS A C 1
ATOM 1579 O O . LYS A 1 197 ? -10.496 1.440 8.553 1.00 94.56 197 LYS A O 1
ATOM 1584 N N . THR A 1 198 ? -11.995 -0.205 8.698 1.00 94.75 198 THR A N 1
ATOM 1585 C CA . THR A 1 198 ? -11.310 -1.081 7.742 1.00 94.75 198 THR A CA 1
ATOM 1586 C C . THR A 1 198 ? -12.135 -1.220 6.477 1.00 94.75 198 THR A C 1
ATOM 1588 O O . THR A 1 198 ? -13.337 -1.461 6.559 1.00 94.75 198 THR A O 1
ATOM 1591 N N . LEU A 1 199 ? -11.489 -1.069 5.322 1.00 92.62 199 LEU A N 1
ATOM 1592 C CA . LEU A 1 199 ? -12.096 -1.247 4.006 1.00 92.62 199 LEU A CA 1
ATOM 1593 C C . LEU A 1 199 ? -11.519 -2.510 3.367 1.00 92.62 199 LEU A C 1
ATOM 1595 O O . LEU A 1 199 ? -10.310 -2.603 3.148 1.00 92.62 199 LEU A O 1
ATOM 1599 N N . GLU A 1 200 ? -12.367 -3.489 3.076 1.00 92.56 200 GLU A N 1
ATOM 1600 C CA . GLU A 1 200 ? -11.958 -4.758 2.469 1.00 92.56 200 GLU A CA 1
ATOM 1601 C C . GLU A 1 200 ? -13.028 -5.246 1.489 1.00 92.56 200 GLU A C 1
ATOM 1603 O O . GLU A 1 200 ? -14.197 -5.357 1.853 1.00 92.56 200 GLU A O 1
ATOM 1608 N N . SER A 1 201 ? -12.629 -5.571 0.258 1.00 91.44 201 SER A N 1
ATOM 1609 C CA . SER A 1 201 ? -13.559 -6.026 -0.783 1.00 91.44 201 SER A CA 1
ATOM 1610 C C . SER A 1 201 ? -13.903 -7.509 -0.672 1.00 91.44 201 SER A C 1
ATOM 1612 O O . SER A 1 201 ? -14.975 -7.938 -1.101 1.00 91.44 201 SER A O 1
ATOM 1614 N N . ASN A 1 202 ? -13.018 -8.326 -0.091 1.00 91.88 202 ASN A N 1
ATOM 1615 C CA . ASN A 1 202 ? -13.283 -9.746 0.066 1.00 91.88 202 ASN A CA 1
ATOM 1616 C C . ASN A 1 202 ? -14.091 -10.014 1.344 1.00 91.88 202 ASN A C 1
ATOM 1618 O O . ASN A 1 202 ? -13.577 -10.013 2.466 1.00 91.88 202 ASN A O 1
ATOM 1622 N N . SER A 1 203 ? -15.367 -10.353 1.162 1.00 94.06 203 SER A N 1
ATOM 1623 C CA . SER A 1 203 ? -16.276 -10.701 2.261 1.00 94.06 203 SER A CA 1
ATOM 1624 C C . SER A 1 203 ? -15.765 -11.817 3.186 1.00 94.06 203 SER A C 1
ATOM 1626 O O . SER A 1 203 ? -16.030 -11.779 4.389 1.00 94.06 203 SER A O 1
ATOM 1628 N N . CYS A 1 204 ? -14.997 -12.788 2.676 1.00 95.31 204 CYS A N 1
ATOM 1629 C CA . CYS A 1 204 ? -14.425 -13.863 3.487 1.00 95.31 204 CYS A CA 1
ATOM 1630 C C . CYS A 1 204 ? -13.333 -13.346 4.432 1.00 95.31 204 CYS A C 1
ATOM 1632 O O . CYS A 1 204 ? -13.222 -13.821 5.566 1.00 95.31 204 CYS A O 1
ATOM 1634 N N . ASN A 1 205 ? -12.552 -12.355 3.993 1.00 94.12 205 ASN A N 1
ATOM 1635 C CA . ASN A 1 205 ? -11.561 -11.689 4.833 1.00 94.12 205 ASN A CA 1
ATOM 1636 C C . ASN A 1 205 ? -12.247 -10.914 5.965 1.00 94.12 205 ASN A C 1
ATOM 1638 O O . ASN A 1 205 ? -11.887 -11.105 7.126 1.00 94.12 205 ASN A O 1
ATOM 1642 N N . VAL A 1 206 ? -13.303 -10.155 5.648 1.00 94.62 206 VAL A N 1
ATOM 1643 C CA . VAL A 1 206 ? -14.125 -9.431 6.636 1.00 94.62 206 VAL A CA 1
ATOM 1644 C C . VAL A 1 206 ? -14.766 -10.383 7.648 1.00 94.62 206 VAL A C 1
ATOM 1646 O O . VAL A 1 206 ? -14.726 -10.141 8.854 1.00 94.62 206 VAL A O 1
ATOM 1649 N N . ALA A 1 207 ? -15.342 -11.493 7.181 1.00 95.19 207 ALA A N 1
ATOM 1650 C CA . ALA A 1 207 ? -15.928 -12.505 8.058 1.00 95.19 207 ALA A CA 1
ATOM 1651 C C . ALA A 1 207 ? -14.874 -13.131 8.984 1.00 95.19 207 ALA A C 1
ATOM 1653 O O . ALA A 1 207 ? -15.129 -13.326 10.174 1.00 95.19 207 ALA A O 1
ATOM 1654 N N . THR A 1 208 ? -13.677 -13.400 8.456 1.00 93.75 208 THR A N 1
ATOM 1655 C CA . THR A 1 208 ? -12.553 -13.921 9.241 1.00 93.75 208 THR A CA 1
ATOM 1656 C C . THR A 1 208 ? -12.084 -12.910 10.284 1.00 93.75 208 THR A C 1
ATOM 1658 O O . THR A 1 208 ? -11.859 -13.306 11.424 1.00 93.75 208 THR A O 1
ATOM 1661 N N . ALA A 1 209 ? -11.981 -11.626 9.930 1.00 93.81 209 ALA A N 1
ATOM 1662 C CA . ALA A 1 209 ? -11.619 -10.557 10.858 1.00 93.81 209 ALA A CA 1
ATOM 1663 C C . ALA A 1 209 ? -12.621 -10.472 12.022 1.00 93.81 209 ALA A C 1
ATOM 1665 O O . ALA A 1 209 ? -12.242 -10.659 13.173 1.00 93.81 209 ALA A O 1
ATOM 1666 N N . ARG A 1 210 ? -13.924 -10.386 11.719 1.00 95.12 210 ARG A N 1
ATOM 1667 C CA . ARG A 1 210 ? -14.994 -10.388 12.734 1.00 95.12 210 ARG A CA 1
ATOM 1668 C C . ARG A 1 210 ? -14.986 -11.639 13.616 1.00 95.12 210 ARG A C 1
ATOM 1670 O O . ARG A 1 210 ? -15.330 -11.571 14.792 1.00 95.12 210 ARG A O 1
ATOM 1677 N N . HIS A 1 211 ? -14.647 -12.800 13.058 1.00 92.75 211 HIS A N 1
ATOM 1678 C CA . HIS A 1 211 ? -14.536 -14.036 13.833 1.00 92.75 211 HIS A CA 1
ATOM 1679 C C . HIS A 1 211 ? -13.352 -13.998 14.807 1.00 92.75 211 HIS A C 1
ATOM 1681 O O . HIS A 1 211 ? -13.492 -14.426 15.950 1.00 92.75 211 HIS A O 1
ATOM 1687 N N . ILE A 1 212 ? -12.208 -13.470 14.363 1.00 90.50 212 ILE A N 1
ATOM 1688 C CA . ILE A 1 212 ? -11.036 -13.257 15.214 1.00 90.50 212 ILE A CA 1
ATOM 1689 C C . ILE A 1 212 ? -11.401 -12.308 16.361 1.00 90.50 212 ILE A C 1
ATOM 1691 O O . ILE A 1 212 ? -11.156 -12.644 17.515 1.00 90.50 212 ILE A O 1
ATOM 1695 N N . ASP A 1 213 ? -12.057 -11.188 16.067 1.00 91.88 213 ASP A N 1
ATOM 1696 C CA . ASP A 1 213 ? -12.460 -10.201 17.073 1.00 91.88 213 ASP A CA 1
ATOM 1697 C C . ASP A 1 213 ? -13.374 -10.798 18.141 1.00 91.88 213 ASP A C 1
ATOM 1699 O O . ASP A 1 213 ? -13.109 -10.657 19.333 1.00 91.88 213 ASP A O 1
ATOM 1703 N N . LYS A 1 214 ? -14.403 -11.548 17.723 1.00 90.81 214 LYS A N 1
ATOM 1704 C CA . LYS A 1 214 ? -15.299 -12.260 18.647 1.00 90.81 214 LYS A CA 1
ATOM 1705 C C . LYS A 1 214 ? -14.549 -13.243 19.539 1.00 90.81 214 LYS A C 1
ATOM 1707 O O . LYS A 1 214 ? -14.881 -13.367 20.713 1.00 90.81 214 LYS A O 1
ATOM 1712 N N . HIS A 1 215 ? -13.559 -13.948 18.991 1.00 88.00 215 HIS A N 1
ATOM 1713 C CA . HIS A 1 215 ? -12.752 -14.876 19.775 1.00 88.00 215 HIS A CA 1
ATOM 1714 C C . HIS A 1 215 ? -11.968 -14.143 20.870 1.00 88.00 215 HIS A C 1
ATOM 1716 O O . HIS A 1 215 ? -12.026 -14.562 22.019 1.00 88.00 215 HIS A O 1
ATOM 1722 N N . PHE A 1 216 ? -11.315 -13.018 20.562 1.00 83.62 216 PHE A N 1
ATOM 1723 C CA . PHE A 1 216 ? -10.590 -12.254 21.587 1.00 83.62 216 PHE A CA 1
ATOM 1724 C C . PHE A 1 216 ? -11.501 -11.579 22.599 1.00 83.62 216 PHE A C 1
ATOM 1726 O O . PHE A 1 216 ? -11.179 -11.578 23.783 1.00 83.62 216 PHE A O 1
ATOM 1733 N N . GLN A 1 217 ? -12.647 -11.053 22.166 1.00 85.25 217 GLN A N 1
ATOM 1734 C CA . GLN A 1 217 ? -13.655 -10.523 23.084 1.00 85.25 217 GLN A CA 1
ATOM 1735 C C . GLN A 1 217 ? -14.123 -11.602 24.069 1.00 85.25 217 GLN A C 1
ATOM 1737 O O . GLN A 1 217 ? -14.208 -11.347 25.268 1.00 85.25 217 GLN A O 1
ATOM 1742 N N . TYR A 1 218 ? -14.356 -12.823 23.579 1.00 84.88 218 TYR A N 1
ATOM 1743 C CA . TYR A 1 218 ? -14.717 -13.962 24.417 1.00 84.88 218 TYR A CA 1
ATOM 1744 C C . TYR A 1 218 ? -13.592 -14.352 25.387 1.00 84.88 218 TYR A C 1
ATOM 1746 O O . TYR A 1 218 ? -13.821 -14.386 26.595 1.00 84.88 218 TYR A O 1
ATOM 1754 N N . GLU A 1 219 ? -12.371 -14.582 24.896 1.00 81.94 219 GLU A N 1
ATOM 1755 C CA . GLU A 1 219 ? -11.212 -14.926 25.739 1.00 81.94 219 GLU A CA 1
ATOM 1756 C C . GLU A 1 219 ? -10.956 -13.873 26.824 1.00 81.94 219 GLU A C 1
ATOM 1758 O O . GLU A 1 219 ? -10.589 -14.209 27.950 1.00 81.94 219 GLU A O 1
ATOM 1763 N N . ARG A 1 220 ? -11.196 -12.598 26.508 1.00 77.56 220 ARG A N 1
ATOM 1764 C CA . ARG A 1 220 ? -11.095 -11.494 27.459 1.00 77.56 220 ARG A CA 1
ATOM 1765 C C . ARG A 1 220 ? -12.183 -11.550 28.528 1.00 77.56 220 ARG A C 1
ATOM 1767 O O . ARG A 1 220 ? -11.842 -11.503 29.704 1.00 77.56 220 ARG A O 1
ATOM 1774 N N . SER A 1 221 ? -13.451 -11.705 28.137 1.00 81.31 221 SER A N 1
ATOM 1775 C CA . SER A 1 221 ? -14.565 -11.784 29.097 1.00 81.31 221 SER A CA 1
ATOM 1776 C C . SER A 1 221 ? -14.358 -12.895 30.131 1.00 81.31 221 SER A C 1
ATOM 1778 O O . SER A 1 221 ? -14.554 -12.672 31.319 1.00 81.31 221 SER A O 1
ATOM 1780 N N . LYS A 1 222 ? -13.822 -14.048 29.709 1.00 81.62 222 LYS A N 1
ATOM 1781 C CA . LYS A 1 222 ? -13.477 -15.143 30.626 1.00 81.62 222 LYS A CA 1
ATOM 1782 C C . LYS A 1 222 ? -12.359 -14.784 31.595 1.00 81.62 222 LYS A C 1
ATOM 1784 O O . LYS A 1 222 ? -12.449 -15.101 32.771 1.00 81.62 222 LYS A O 1
ATOM 1789 N N . ARG A 1 223 ? -11.298 -14.123 31.120 1.00 75.06 223 ARG A N 1
ATOM 1790 C CA . ARG A 1 223 ? -10.187 -13.695 31.986 1.00 75.06 223 ARG A CA 1
ATOM 1791 C C . ARG A 1 223 ? -10.635 -12.659 33.012 1.00 75.06 223 ARG A C 1
ATOM 1793 O O . ARG A 1 223 ? -10.121 -12.673 34.122 1.00 75.06 223 ARG A O 1
ATOM 1800 N N . GLU A 1 224 ? -11.560 -11.777 32.642 1.00 72.56 224 GLU A N 1
ATOM 1801 C CA . GLU A 1 224 ? -12.157 -10.792 33.551 1.00 72.56 224 GLU A CA 1
ATOM 1802 C C . GLU A 1 224 ? -13.076 -11.468 34.588 1.00 72.56 224 GLU A C 1
ATOM 1804 O O . GLU A 1 224 ? -13.042 -11.095 35.759 1.00 72.56 224 GLU A O 1
ATOM 1809 N N . GLU A 1 225 ? -13.822 -12.508 34.197 1.00 70.62 225 GLU A N 1
ATOM 1810 C CA . GLU A 1 225 ? -14.601 -13.360 35.112 1.00 70.62 225 GLU A CA 1
ATOM 1811 C C . GLU A 1 225 ? -13.714 -14.190 36.063 1.00 70.62 225 GLU A C 1
ATOM 1813 O O . GLU A 1 225 ? -14.068 -14.375 37.227 1.00 70.62 225 GLU A O 1
ATOM 1818 N N . ASP A 1 226 ? -12.543 -14.646 35.608 1.00 67.62 226 ASP A N 1
ATOM 1819 C CA . ASP A 1 226 ? -11.594 -15.435 36.408 1.00 67.62 226 ASP A CA 1
ATOM 1820 C C . ASP A 1 226 ? -10.716 -14.567 37.348 1.00 67.62 226 ASP A C 1
ATOM 1822 O O . ASP A 1 226 ? -10.145 -15.083 38.310 1.00 67.62 226 ASP A O 1
ATOM 1826 N N . GLN A 1 227 ? -10.593 -13.252 37.105 1.00 63.06 227 GLN A N 1
ATOM 1827 C CA . GLN A 1 227 ? -9.724 -12.316 37.856 1.00 63.06 227 GLN A CA 1
ATOM 1828 C C . GLN A 1 227 ? -10.445 -11.472 38.927 1.00 63.06 227 GLN A C 1
ATOM 1830 O O . GLN A 1 227 ? -9.909 -10.465 39.395 1.00 63.06 227 GLN A O 1
ATOM 1835 N N . VAL A 1 228 ? -11.634 -11.888 39.369 1.00 56.84 228 VAL A N 1
ATOM 1836 C CA . VAL A 1 228 ? -12.503 -11.133 40.301 1.00 56.84 228 VAL A CA 1
ATOM 1837 C C . VAL A 1 228 ? -11.829 -10.730 41.636 1.00 56.84 228 VAL A C 1
ATOM 1839 O O . VAL A 1 228 ? -12.277 -9.769 42.262 1.00 56.84 228 VAL A O 1
ATOM 1842 N N . ASP A 1 229 ? -10.712 -11.352 42.039 1.00 52.00 229 ASP A N 1
ATOM 1843 C CA . ASP A 1 229 ? -10.033 -11.084 43.323 1.00 52.00 229 ASP A CA 1
ATOM 1844 C C . ASP A 1 229 ? -8.845 -10.098 43.290 1.00 52.00 229 ASP A C 1
ATOM 1846 O O . ASP A 1 229 ? -8.317 -9.746 44.348 1.00 52.00 229 ASP A O 1
ATOM 1850 N N . VAL A 1 230 ? -8.430 -9.572 42.130 1.00 50.78 230 VAL A N 1
ATOM 1851 C CA . VAL A 1 230 ? -7.411 -8.506 42.081 1.00 50.78 230 VAL A CA 1
ATOM 1852 C C . VAL A 1 230 ? -7.859 -7.417 41.117 1.00 50.78 230 VAL A C 1
ATOM 1854 O O . VAL A 1 230 ? -7.653 -7.506 39.912 1.00 50.78 230 VAL A O 1
ATOM 1857 N N . LYS A 1 231 ? -8.442 -6.340 41.657 1.00 43.91 231 LYS A N 1
ATOM 1858 C CA . LYS A 1 231 ? -8.646 -5.087 40.917 1.00 43.91 231 LYS A CA 1
ATOM 1859 C C . LYS A 1 231 ? -7.287 -4.442 40.627 1.00 43.91 231 LYS A C 1
ATOM 1861 O O . LYS A 1 231 ? -6.887 -3.499 41.307 1.00 43.91 231 LYS A O 1
ATOM 1866 N N . ILE A 1 232 ? -6.561 -4.973 39.649 1.00 46.75 232 ILE A N 1
ATOM 1867 C CA . ILE A 1 232 ? -5.514 -4.218 38.971 1.00 46.75 232 ILE A CA 1
ATOM 1868 C C . ILE A 1 232 ? -6.243 -3.237 38.060 1.00 46.75 232 ILE A C 1
ATOM 1870 O O . ILE A 1 232 ? -7.101 -3.619 37.268 1.00 46.75 232 ILE A O 1
ATOM 1874 N N . ASP A 1 233 ? -5.932 -1.963 38.239 1.00 41.88 233 ASP A N 1
ATOM 1875 C CA . ASP A 1 233 ? -6.463 -0.849 37.470 1.00 41.88 233 ASP A CA 1
ATOM 1876 C C . ASP A 1 233 ? -5.935 -0.877 36.018 1.00 41.88 233 ASP A C 1
ATOM 1878 O O . ASP A 1 233 ? -5.122 -0.052 35.611 1.00 41.88 233 ASP A O 1
ATOM 1882 N N . ASP A 1 234 ? -6.376 -1.855 35.220 1.00 46.69 234 ASP A N 1
ATOM 1883 C CA . ASP A 1 234 ? -6.157 -1.902 33.761 1.00 46.69 234 ASP A CA 1
ATOM 1884 C C . ASP A 1 234 ? -7.117 -0.945 33.013 1.00 46.69 234 ASP A C 1
ATOM 1886 O O . ASP A 1 234 ? -7.234 -0.964 31.789 1.00 46.69 234 ASP A O 1
ATOM 1890 N N . SER A 1 235 ? -7.811 -0.056 33.741 1.00 47.22 235 SER A N 1
ATOM 1891 C CA . SER A 1 235 ? -8.728 0.943 33.173 1.00 47.22 235 SER A CA 1
ATOM 1892 C C . SER A 1 235 ? -8.017 2.069 32.404 1.00 47.22 235 SER A C 1
ATOM 1894 O O . SER A 1 235 ? -8.668 2.911 31.785 1.00 47.22 235 SER A O 1
ATOM 1896 N N . SER A 1 236 ? -6.681 2.084 32.404 1.00 49.38 236 SER A N 1
ATOM 1897 C CA . SER A 1 236 ? -5.874 3.176 31.851 1.00 49.38 236 SER A CA 1
ATOM 1898 C C . SER A 1 236 ? -5.537 3.047 30.359 1.00 49.38 236 SER A C 1
ATOM 1900 O O . SER A 1 236 ? -5.126 4.038 29.750 1.00 49.38 236 SER A O 1
ATOM 1902 N N . VAL A 1 237 ? -5.747 1.887 29.719 1.00 56.00 237 VAL A N 1
ATOM 1903 C CA . VAL A 1 237 ? -5.502 1.735 28.272 1.00 56.00 237 VAL A CA 1
ATOM 1904 C C . VAL A 1 237 ? -6.803 1.948 27.495 1.00 56.00 237 VAL A C 1
ATOM 1906 O O . VAL A 1 237 ? -7.563 1.008 27.257 1.00 56.00 237 VAL A O 1
ATOM 1909 N N . LYS A 1 238 ? -7.060 3.195 27.063 1.00 65.69 238 LYS A N 1
ATOM 1910 C CA . LYS A 1 238 ? -8.129 3.516 26.096 1.00 65.69 238 LYS A CA 1
ATOM 1911 C C . LYS A 1 238 ? -7.883 2.692 24.824 1.00 65.69 238 LYS A C 1
ATOM 1913 O O . LYS A 1 238 ? -6.962 2.991 24.067 1.00 65.69 238 LYS A O 1
ATOM 1918 N N . ARG A 1 239 ? -8.671 1.634 24.604 1.00 77.75 239 ARG A N 1
ATOM 1919 C CA . ARG A 1 239 ? -8.715 0.918 23.319 1.00 77.75 239 ARG A CA 1
ATOM 1920 C C . ARG A 1 239 ? -9.648 1.681 22.388 1.00 77.75 239 ARG A C 1
ATOM 1922 O O . ARG A 1 239 ? -10.721 2.093 22.817 1.00 77.75 239 ARG A O 1
ATOM 1929 N N . GLY A 1 240 ? -9.224 1.867 21.147 1.00 86.69 240 GLY A N 1
ATOM 1930 C CA . GLY A 1 240 ? -10.063 2.474 20.124 1.00 86.69 240 GLY A CA 1
ATOM 1931 C C . GLY A 1 240 ? -11.044 1.468 19.538 1.00 86.69 240 GLY A C 1
ATOM 1932 O O . GLY A 1 240 ? -10.882 0.248 19.689 1.00 86.69 240 GLY A O 1
ATOM 1933 N N . GLU A 1 241 ? -12.072 1.982 18.877 1.00 90.69 241 GLU A N 1
ATOM 1934 C CA . GLU A 1 241 ? -13.070 1.162 18.202 1.00 90.69 241 GLU A CA 1
ATOM 1935 C C . GLU A 1 241 ? -12.517 0.562 16.902 1.00 90.69 241 GLU A C 1
ATOM 1937 O O . GLU A 1 241 ? -11.685 1.160 16.222 1.00 90.69 241 GLU A O 1
ATOM 1942 N N . LEU A 1 242 ? -12.984 -0.635 16.535 1.00 93.06 242 LEU A N 1
ATOM 1943 C CA . LEU A 1 242 ? -12.620 -1.293 15.280 1.00 93.06 242 LEU A CA 1
ATOM 1944 C C . LEU A 1 242 ? -13.881 -1.657 14.500 1.00 93.06 242 LEU A C 1
ATOM 1946 O O . LEU A 1 242 ? -14.668 -2.498 14.932 1.00 93.06 242 LEU A O 1
ATOM 1950 N N . HIS A 1 243 ? -14.035 -1.053 13.324 1.00 93.25 243 HIS A N 1
ATOM 1951 C CA . HIS A 1 243 ? -15.203 -1.231 12.465 1.00 93.25 243 HIS A CA 1
ATOM 1952 C C . HIS A 1 243 ? -14.817 -1.860 11.127 1.00 93.25 243 HIS A C 1
ATOM 1954 O O . HIS A 1 243 ? -13.904 -1.407 10.427 1.00 93.25 243 HIS A O 1
ATOM 1960 N N . HIS A 1 244 ? -15.523 -2.931 10.760 1.00 94.44 244 HIS A N 1
ATOM 1961 C CA . HIS A 1 244 ? -15.276 -3.676 9.527 1.00 94.44 244 HIS A CA 1
ATOM 1962 C C . HIS A 1 244 ? -16.292 -3.369 8.440 1.00 94.44 244 HIS A C 1
ATOM 1964 O O . HIS A 1 244 ? -17.434 -3.833 8.524 1.00 94.44 244 HIS A O 1
ATOM 1970 N N . ILE A 1 245 ? -15.842 -2.689 7.386 1.00 92.44 245 ILE A N 1
ATOM 1971 C CA . ILE A 1 245 ? -16.657 -2.296 6.242 1.00 92.44 245 ILE A CA 1
ATOM 1972 C C . ILE A 1 245 ? -16.265 -3.175 5.052 1.00 92.44 245 ILE A C 1
ATOM 1974 O O . ILE A 1 245 ? -15.141 -3.140 4.545 1.00 92.44 245 ILE A O 1
ATOM 1978 N N . ASN A 1 246 ? -17.220 -3.990 4.606 1.00 91.81 246 ASN A N 1
ATOM 1979 C CA . ASN A 1 246 ? -17.070 -4.760 3.381 1.00 91.81 246 ASN A CA 1
ATOM 1980 C C . ASN A 1 246 ? -17.385 -3.849 2.197 1.00 91.81 246 ASN A C 1
ATOM 1982 O O . ASN A 1 246 ? -18.548 -3.491 1.993 1.00 91.81 246 ASN A O 1
ATOM 1986 N N . CYS A 1 24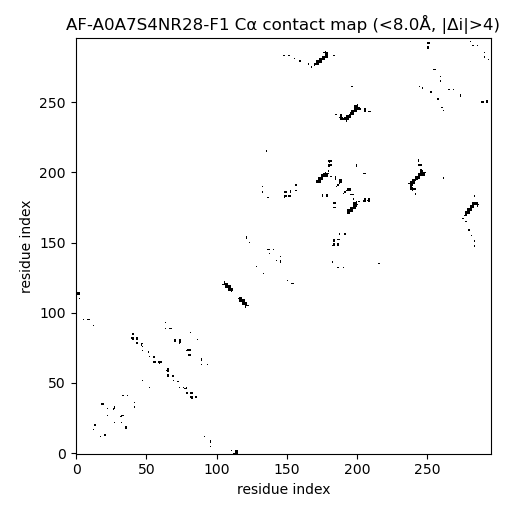7 ? -16.357 -3.449 1.455 1.00 87.12 247 CYS A N 1
ATOM 1987 C CA . CYS A 1 247 ? -16.539 -2.577 0.314 1.00 87.12 247 CYS A CA 1
ATOM 1988 C C . CYS A 1 247 ? -15.417 -2.682 -0.716 1.00 87.12 247 CYS A C 1
ATOM 1990 O O . CYS A 1 247 ? -14.247 -2.860 -0.380 1.00 87.12 247 CYS A O 1
ATOM 1992 N N . GLU A 1 248 ? -15.780 -2.499 -1.982 1.00 85.31 248 GLU A N 1
ATOM 1993 C CA . GLU A 1 248 ? -14.841 -2.372 -3.088 1.00 85.31 248 GLU A CA 1
ATOM 1994 C C . GLU A 1 248 ? -14.633 -0.892 -3.427 1.00 85.31 248 GLU A C 1
ATOM 1996 O O . GLU A 1 248 ? -15.568 -0.177 -3.795 1.00 85.31 248 GLU A O 1
ATOM 2001 N N . LEU A 1 249 ? -13.390 -0.426 -3.299 1.00 79.06 249 LEU A N 1
ATOM 2002 C CA . LEU A 1 249 ? -13.008 0.916 -3.720 1.00 79.06 249 LEU A CA 1
ATOM 2003 C C . LEU A 1 249 ? -12.722 0.937 -5.216 1.00 79.06 249 LEU A C 1
ATOM 2005 O O . LEU A 1 249 ? -11.899 0.175 -5.719 1.00 79.06 249 LEU A O 1
ATOM 2009 N N . GLN A 1 250 ? -13.377 1.857 -5.915 1.00 77.44 250 GLN A N 1
ATOM 2010 C CA . GLN A 1 250 ? -13.119 2.100 -7.328 1.00 77.44 250 GLN A CA 1
ATOM 2011 C C . GLN A 1 250 ? -12.020 3.150 -7.507 1.00 77.44 250 GLN A C 1
ATOM 2013 O O . GLN A 1 250 ? -11.897 4.072 -6.703 1.00 77.44 250 GLN A O 1
ATOM 2018 N N . ALA A 1 251 ? -11.262 3.046 -8.603 1.00 68.12 251 ALA A N 1
ATOM 2019 C CA . ALA A 1 251 ? -10.110 3.907 -8.896 1.00 68.12 251 ALA A CA 1
ATOM 2020 C C . ALA A 1 251 ? -10.427 5.417 -8.962 1.00 68.12 251 ALA A C 1
ATOM 2022 O O . ALA A 1 251 ? -9.517 6.230 -8.834 1.00 68.12 251 ALA A O 1
ATOM 2023 N N . PHE A 1 252 ? -11.698 5.787 -9.151 1.00 72.44 252 PHE A N 1
ATOM 2024 C CA . PHE A 1 252 ? -12.175 7.172 -9.252 1.00 72.44 252 PHE A CA 1
ATOM 2025 C C . PHE A 1 252 ? -13.337 7.440 -8.290 1.00 72.44 252 PHE A C 1
ATOM 2027 O O . PHE A 1 252 ? -14.378 7.967 -8.683 1.00 72.44 252 PHE A O 1
ATOM 2034 N N . VAL A 1 253 ? -13.211 7.011 -7.033 1.00 74.62 253 VAL A N 1
ATOM 2035 C CA . VAL A 1 253 ? -14.233 7.328 -6.034 1.00 74.62 253 VAL A CA 1
ATOM 2036 C C . VAL A 1 253 ? -14.181 8.825 -5.709 1.00 74.62 253 VAL A C 1
ATOM 2038 O O . VAL A 1 253 ? -13.122 9.371 -5.406 1.00 74.62 253 VAL A O 1
ATOM 2041 N N . GLU A 1 254 ? -15.320 9.511 -5.790 1.00 79.38 254 GLU A N 1
ATOM 2042 C CA . GLU A 1 254 ? -15.394 10.906 -5.352 1.00 79.38 254 GLU A CA 1
ATOM 2043 C C . GLU A 1 254 ? -15.191 10.992 -3.829 1.00 79.38 254 GLU A C 1
ATOM 2045 O O . GLU A 1 254 ? -15.729 10.141 -3.111 1.00 79.38 254 GLU A O 1
ATOM 2050 N N . PRO A 1 255 ? -14.494 12.021 -3.306 1.00 78.25 255 PRO A N 1
ATOM 2051 C CA . PRO A 1 255 ? -14.257 12.168 -1.869 1.00 78.25 255 PRO A CA 1
ATOM 2052 C C . PRO A 1 255 ? -15.540 12.099 -1.034 1.00 78.25 255 PRO A C 1
ATOM 2054 O O . PRO A 1 255 ? -15.602 11.370 -0.053 1.00 78.25 255 PRO A O 1
ATOM 2057 N N . THR A 1 256 ? -16.616 12.756 -1.470 1.00 77.56 256 THR A N 1
ATOM 2058 C CA . THR A 1 256 ? -17.930 12.701 -0.803 1.00 77.56 256 THR A CA 1
ATOM 2059 C C . THR A 1 256 ? -18.473 11.277 -0.712 1.00 77.56 256 THR A C 1
ATOM 2061 O O . THR A 1 256 ? -19.016 10.878 0.315 1.00 77.56 256 THR A O 1
ATOM 2064 N N . LYS A 1 257 ? -18.330 10.487 -1.781 1.00 79.94 257 LYS A N 1
ATOM 2065 C CA . LYS A 1 257 ? -18.759 9.088 -1.828 1.00 79.94 257 LYS A CA 1
ATOM 2066 C C . LYS A 1 257 ? -17.881 8.215 -0.937 1.00 79.94 257 LYS A C 1
ATOM 2068 O O . LYS A 1 257 ? -18.416 7.355 -0.251 1.00 79.94 257 LYS A O 1
ATOM 2073 N N . PHE A 1 258 ? -16.575 8.461 -0.899 1.00 83.06 258 PHE A N 1
ATOM 2074 C CA . PHE A 1 258 ? -15.663 7.783 0.021 1.00 83.06 258 PHE A CA 1
ATOM 2075 C C . PHE A 1 258 ? -16.036 8.036 1.485 1.00 83.06 258 PHE A C 1
ATOM 2077 O O . PHE A 1 258 ? -16.183 7.093 2.255 1.00 83.06 258 PHE A O 1
ATOM 2084 N N . LEU A 1 259 ? -16.273 9.295 1.852 1.00 82.56 259 LEU A N 1
ATOM 2085 C CA . LEU A 1 259 ? -16.672 9.673 3.208 1.00 82.56 259 LEU A CA 1
ATOM 2086 C C . LEU A 1 259 ? -18.017 9.041 3.603 1.00 82.56 259 LEU A C 1
ATOM 2088 O O . LEU A 1 259 ? -18.147 8.526 4.708 1.00 82.56 259 LEU A O 1
ATOM 2092 N N . LYS A 1 260 ? -18.979 8.964 2.670 1.00 79.56 260 LYS A N 1
ATOM 2093 C CA . LYS A 1 260 ? -20.239 8.217 2.861 1.00 79.56 260 LYS A CA 1
ATOM 2094 C C . LYS A 1 260 ? -20.023 6.740 3.156 1.00 79.56 260 LYS A C 1
ATOM 2096 O O . LYS A 1 260 ? -20.767 6.169 3.936 1.00 79.56 260 LYS A O 1
ATOM 2101 N N . MET A 1 261 ? -19.046 6.111 2.506 1.00 81.44 261 MET A N 1
ATOM 2102 C CA . MET A 1 261 ? -18.750 4.691 2.725 1.00 81.44 261 MET A CA 1
ATOM 2103 C C . MET A 1 261 ? -18.161 4.440 4.113 1.00 81.44 261 MET A C 1
ATOM 2105 O O . MET A 1 261 ? -18.272 3.327 4.614 1.00 81.44 261 MET A O 1
ATOM 2109 N N . LEU A 1 262 ? -17.521 5.449 4.710 1.00 82.50 262 LEU A N 1
ATOM 2110 C CA . LEU A 1 262 ? -16.982 5.372 6.061 1.00 82.50 262 LEU A CA 1
ATOM 2111 C C . LEU A 1 262 ? -18.041 5.611 7.132 1.00 82.50 262 LEU A C 1
ATOM 2113 O O . LEU A 1 262 ? -17.790 5.265 8.282 1.00 82.50 262 LEU A O 1
ATOM 2117 N N . ASP A 1 263 ? -19.177 6.222 6.811 1.00 76.19 263 ASP A N 1
ATOM 2118 C CA . ASP A 1 263 ? -20.218 6.498 7.792 1.00 76.19 263 ASP A CA 1
ATOM 2119 C C . ASP A 1 263 ? -21.229 5.346 7.862 1.00 76.19 263 ASP A C 1
ATOM 2121 O O . ASP A 1 263 ? -21.896 5.022 6.881 1.00 76.19 263 ASP A O 1
ATOM 2125 N N . ASP A 1 264 ? -21.363 4.734 9.039 1.00 58.84 264 ASP A N 1
ATOM 2126 C CA . ASP A 1 264 ? -22.399 3.725 9.294 1.00 58.84 264 ASP A CA 1
ATOM 2127 C C . ASP A 1 264 ? -23.789 4.378 9.448 1.00 58.84 264 ASP A C 1
ATOM 2129 O O . ASP A 1 264 ? -24.815 3.701 9.358 1.00 58.84 264 ASP A O 1
ATOM 2133 N N . ARG A 1 265 ? -23.846 5.706 9.649 1.00 52.62 265 ARG A N 1
ATOM 2134 C CA . ARG A 1 265 ? -25.082 6.492 9.755 1.00 52.62 265 ARG A CA 1
ATOM 2135 C C . ARG A 1 265 ? -25.476 7.048 8.389 1.00 52.62 265 ARG A C 1
ATOM 2137 O O . ARG A 1 265 ? -25.254 8.214 8.082 1.00 52.62 265 ARG A O 1
ATOM 2144 N N . GLN A 1 266 ? -26.108 6.212 7.568 1.00 47.91 266 GLN A N 1
ATOM 2145 C CA . GLN A 1 266 ? -26.587 6.594 6.229 1.00 47.91 266 GLN A CA 1
ATOM 2146 C C . GLN A 1 266 ? -27.566 7.796 6.209 1.00 47.91 266 GLN A C 1
ATOM 2148 O O . GLN A 1 266 ? -27.776 8.369 5.140 1.00 47.91 266 GLN A O 1
ATOM 2153 N N . ASP A 1 267 ? -28.115 8.216 7.357 1.00 41.91 267 ASP A N 1
ATOM 2154 C CA . ASP A 1 267 ? -29.241 9.157 7.439 1.00 41.91 267 ASP A CA 1
ATOM 2155 C C . ASP A 1 267 ? -28.886 10.632 7.754 1.00 41.91 267 ASP A C 1
ATOM 2157 O O . ASP A 1 267 ? -29.707 11.508 7.492 1.00 41.91 267 ASP A O 1
ATOM 2161 N N . GLU A 1 268 ? -27.683 10.970 8.243 1.00 45.38 268 GLU A N 1
ATOM 2162 C CA . GLU A 1 268 ? -27.336 12.356 8.668 1.00 45.38 268 GLU A CA 1
ATOM 2163 C C . GLU A 1 268 ? -26.418 13.103 7.685 1.00 45.38 268 GLU A C 1
ATOM 2165 O O . GLU A 1 268 ? -25.647 13.998 8.035 1.00 45.38 268 GLU A O 1
ATOM 2170 N N . LEU A 1 269 ? -26.494 12.745 6.407 1.00 45.75 269 LEU A N 1
ATOM 2171 C CA . LEU A 1 269 ? -25.500 13.167 5.427 1.00 45.75 269 LEU A CA 1
ATOM 2172 C C . LEU A 1 269 ? -25.821 14.477 4.688 1.00 45.75 269 LEU A C 1
ATOM 2174 O O . LEU A 1 269 ? -25.104 14.872 3.768 1.00 45.75 269 LEU A O 1
ATOM 2178 N N . SER A 1 270 ? -26.905 15.156 5.061 1.00 47.25 270 SER A N 1
ATOM 2179 C CA . SER A 1 270 ? -27.321 16.422 4.446 1.00 47.25 270 SER A CA 1
ATOM 2180 C C . SER A 1 270 ? -26.618 17.659 5.017 1.00 47.25 270 SER A C 1
ATOM 2182 O O . SER A 1 270 ? -26.844 18.755 4.509 1.00 47.25 270 SER A O 1
ATOM 2184 N N . SER A 1 271 ? -25.786 17.513 6.055 1.00 51.50 271 SER A N 1
ATOM 2185 C CA . SER A 1 271 ? -25.224 18.651 6.805 1.00 51.50 271 SER A CA 1
ATOM 2186 C C . SER A 1 271 ? -23.706 18.650 7.001 1.00 51.50 271 SER A C 1
ATOM 2188 O O . SER A 1 271 ? -23.191 19.625 7.542 1.00 51.50 271 SER A O 1
ATOM 2190 N N . LEU A 1 272 ? -22.977 17.616 6.570 1.00 50.44 272 LEU A N 1
ATOM 2191 C CA . LEU A 1 272 ? -21.518 17.565 6.725 1.00 50.44 272 LEU A CA 1
ATOM 2192 C C . LEU A 1 272 ? -20.816 18.088 5.467 1.00 50.44 272 LEU A C 1
ATOM 2194 O O . LEU A 1 272 ? -21.071 17.632 4.352 1.00 50.44 272 LEU A O 1
ATOM 2198 N N . SER A 1 273 ? -19.943 19.071 5.662 1.00 54.97 273 SER A N 1
ATOM 2199 C CA . SER A 1 273 ? -19.103 19.649 4.616 1.00 54.97 273 SER A CA 1
ATOM 2200 C C . SER A 1 273 ? -17.912 18.731 4.304 1.00 54.97 273 SER A C 1
ATOM 2202 O O . SER A 1 273 ? -17.549 17.866 5.100 1.00 54.97 273 SER A O 1
ATOM 2204 N N . ASN A 1 274 ? -17.274 18.899 3.140 1.00 54.78 274 ASN A N 1
ATOM 2205 C CA . ASN A 1 274 ? -16.079 18.118 2.777 1.00 54.78 274 ASN A CA 1
ATOM 2206 C C . ASN A 1 274 ? -14.881 18.344 3.724 1.00 54.78 274 ASN A C 1
ATOM 2208 O O . ASN A 1 274 ? -13.972 17.517 3.732 1.00 54.78 274 ASN A O 1
ATOM 2212 N N . ASP A 1 275 ? -14.890 19.411 4.528 1.00 57.09 275 ASP A N 1
ATOM 2213 C CA . ASP A 1 275 ? -13.786 19.800 5.419 1.00 57.09 275 ASP A CA 1
ATOM 2214 C C . ASP A 1 275 ? -13.906 19.206 6.837 1.00 57.09 275 ASP A C 1
ATOM 2216 O O . ASP A 1 275 ? -13.116 19.510 7.725 1.00 57.09 275 ASP A O 1
ATOM 2220 N N . ASP A 1 276 ? -14.884 18.329 7.065 1.00 66.75 276 ASP A N 1
ATOM 2221 C CA . ASP A 1 276 ? -15.263 17.856 8.398 1.00 66.75 276 ASP A CA 1
ATOM 2222 C C . ASP A 1 276 ? -14.542 16.571 8.863 1.00 66.75 276 ASP A C 1
ATOM 2224 O O . ASP A 1 276 ? -14.959 15.930 9.827 1.00 66.75 276 ASP A O 1
ATOM 2228 N N . TRP A 1 277 ? -13.471 16.126 8.209 1.00 73.12 277 TRP A N 1
ATOM 2229 C CA . TRP A 1 277 ? -12.905 14.797 8.475 1.00 73.12 277 TRP A CA 1
ATOM 2230 C C . TRP A 1 277 ? -11.427 14.840 8.862 1.00 73.12 277 TRP A C 1
ATOM 2232 O O . TRP A 1 277 ? -10.575 15.283 8.099 1.00 73.12 277 TRP A O 1
ATOM 2242 N N . ASN A 1 278 ? -11.115 14.298 10.043 1.00 86.00 278 ASN A N 1
ATOM 2243 C CA . ASN A 1 278 ? -9.756 14.142 10.556 1.00 86.00 278 ASN A CA 1
ATOM 2244 C C . ASN A 1 278 ? -9.311 12.684 10.375 1.00 86.00 278 ASN A C 1
ATOM 2246 O O . ASN A 1 278 ? -9.521 11.842 11.252 1.00 86.00 278 ASN A O 1
ATOM 2250 N N . LEU A 1 279 ? -8.767 12.370 9.195 1.00 88.00 279 LEU A N 1
ATOM 2251 C CA . LEU A 1 279 ? -8.493 10.995 8.770 1.00 88.00 279 LEU A CA 1
ATOM 2252 C C . LEU A 1 279 ? -7.003 10.702 8.603 1.00 88.00 279 LEU A C 1
ATOM 2254 O O . LEU A 1 279 ? -6.239 11.530 8.110 1.00 88.00 279 LEU A O 1
ATOM 2258 N N . ALA A 1 280 ? -6.612 9.472 8.932 1.00 89.94 280 ALA A N 1
ATOM 2259 C CA . ALA A 1 280 ? -5.321 8.900 8.564 1.00 89.94 280 ALA A CA 1
ATOM 2260 C C . ALA A 1 280 ? -5.541 7.665 7.687 1.00 89.94 280 ALA A C 1
ATOM 2262 O O . ALA A 1 280 ? -5.980 6.624 8.169 1.00 89.94 280 ALA A O 1
ATOM 2263 N N . LEU A 1 281 ? -5.232 7.781 6.398 1.00 89.62 281 LEU A N 1
ATOM 2264 C CA . LEU A 1 281 ? -5.307 6.667 5.458 1.00 89.62 281 LEU A CA 1
ATOM 2265 C C . LEU A 1 281 ? -4.052 5.791 5.577 1.00 89.62 281 LEU A C 1
ATOM 2267 O O . LEU A 1 281 ? -2.932 6.289 5.453 1.00 89.62 281 LEU A O 1
ATOM 2271 N N . VAL A 1 282 ? -4.231 4.491 5.806 1.00 92.12 282 VAL A N 1
ATOM 2272 C CA . VAL A 1 282 ? -3.138 3.519 5.965 1.00 92.12 282 VAL A CA 1
ATOM 2273 C C . VAL A 1 282 ? -3.422 2.247 5.166 1.00 92.12 282 VAL A C 1
ATOM 2275 O O . VAL A 1 282 ? -4.556 1.985 4.781 1.00 92.12 282 VAL A O 1
ATOM 2278 N N . GLY A 1 283 ? -2.387 1.451 4.908 1.00 90.38 283 GLY A N 1
ATOM 2279 C CA . GLY A 1 283 ? -2.525 0.134 4.293 1.00 90.38 283 GLY A CA 1
ATOM 2280 C C . GLY A 1 283 ? -1.201 -0.621 4.329 1.00 90.38 283 GLY A C 1
ATOM 2281 O O . GLY A 1 283 ? -0.148 -0.034 4.082 1.00 90.38 283 GLY A O 1
ATOM 2282 N N . LEU A 1 284 ? -1.241 -1.916 4.661 1.00 89.06 284 LEU A N 1
ATOM 2283 C CA . LEU A 1 284 ? -0.042 -2.763 4.702 1.00 89.06 284 LEU A CA 1
ATOM 2284 C C . LEU A 1 284 ? 0.300 -3.348 3.325 1.00 89.06 284 LEU A C 1
ATOM 2286 O O . LEU A 1 284 ? 1.375 -3.096 2.794 1.00 89.06 284 LEU A O 1
ATOM 2290 N N . HIS A 1 285 ? -0.634 -4.119 2.764 1.00 84.19 285 HIS A N 1
ATOM 2291 C CA . HIS A 1 285 ? -0.551 -4.708 1.420 1.00 84.19 285 HIS A CA 1
ATOM 2292 C C . HIS A 1 285 ? -1.838 -4.415 0.633 1.00 84.19 285 HIS A C 1
ATOM 2294 O O . HIS A 1 285 ? -2.510 -5.352 0.193 1.00 84.19 285 HIS A O 1
ATOM 2300 N N . PRO A 1 286 ? -2.248 -3.139 0.514 1.00 77.19 286 PRO A N 1
ATOM 2301 C CA . PRO A 1 286 ? -3.444 -2.776 -0.239 1.00 77.19 286 PRO A CA 1
ATOM 2302 C C . PRO A 1 286 ? -3.342 -3.317 -1.672 1.00 77.19 286 PRO A C 1
ATOM 2304 O O . PRO A 1 286 ? -2.322 -3.171 -2.345 1.00 77.19 286 PRO A O 1
ATOM 2307 N N . CYS A 1 287 ? -4.392 -4.005 -2.114 1.00 67.69 287 CYS A N 1
ATOM 2308 C CA . CYS A 1 287 ? -4.402 -4.726 -3.385 1.00 67.69 287 CYS A CA 1
ATOM 2309 C C . CYS A 1 287 ? -4.538 -3.778 -4.589 1.00 67.69 287 CYS A C 1
ATOM 2311 O O . CYS A 1 287 ? -5.217 -2.756 -4.511 1.00 67.69 287 CYS A O 1
ATOM 2313 N N . GLY A 1 288 ? -3.960 -4.162 -5.732 1.00 67.69 288 GLY A N 1
ATOM 2314 C CA . GLY A 1 288 ? -4.111 -3.443 -7.003 1.00 67.69 288 GLY A CA 1
ATOM 2315 C C . GLY A 1 288 ? -3.464 -2.053 -7.014 1.00 67.69 288 GLY A C 1
ATOM 2316 O O . GLY A 1 288 ? -2.424 -1.834 -6.399 1.00 67.69 288 GLY A O 1
ATOM 2317 N N . ASP A 1 289 ? -4.091 -1.105 -7.713 1.00 64.25 289 ASP A N 1
ATOM 2318 C CA . ASP A 1 289 ? -3.624 0.286 -7.847 1.00 64.25 289 ASP A CA 1
ATOM 2319 C C . ASP A 1 289 ? -4.060 1.189 -6.670 1.00 64.25 289 ASP A C 1
ATOM 2321 O O . ASP A 1 289 ? -4.065 2.415 -6.774 1.00 64.25 289 ASP A O 1
ATOM 2325 N N . LEU A 1 290 ? -4.412 0.600 -5.525 1.00 67.19 290 LEU A N 1
ATOM 2326 C CA . LEU A 1 290 ? -5.037 1.309 -4.411 1.00 67.19 290 LEU A CA 1
ATOM 2327 C C . LEU A 1 290 ? -4.099 2.305 -3.712 1.00 67.19 290 LEU A C 1
ATOM 2329 O O . LEU A 1 290 ? -4.543 3.393 -3.364 1.00 67.19 290 LEU A O 1
ATOM 2333 N N . ILE A 1 291 ? -2.798 2.002 -3.582 1.00 66.44 291 ILE A N 1
ATOM 2334 C CA . ILE A 1 291 ? -1.809 2.986 -3.086 1.00 66.44 291 ILE A CA 1
ATOM 2335 C C . ILE A 1 291 ? -1.716 4.196 -4.026 1.00 66.44 291 ILE A C 1
ATOM 2337 O O . ILE A 1 291 ? -1.853 5.318 -3.539 1.00 66.44 291 ILE A O 1
ATOM 2341 N N . PRO A 1 292 ? -1.512 4.023 -5.350 1.00 61.53 292 PRO A N 1
ATOM 2342 C CA . PRO A 1 292 ? -1.605 5.131 -6.297 1.00 61.53 292 PRO A CA 1
ATOM 2343 C C . PRO A 1 292 ? -2.910 5.931 -6.191 1.00 61.53 292 PRO A C 1
ATOM 2345 O O . PRO A 1 292 ? -2.862 7.156 -6.249 1.00 61.53 292 PRO A O 1
ATOM 2348 N N . THR A 1 293 ? -4.059 5.268 -6.020 1.00 65.94 293 THR A N 1
ATOM 2349 C CA . THR A 1 293 ? -5.363 5.936 -5.872 1.00 65.94 293 THR A CA 1
ATOM 2350 C C . THR A 1 293 ? -5.464 6.750 -4.582 1.00 65.94 293 THR A C 1
ATOM 2352 O O . THR A 1 293 ? -6.000 7.847 -4.621 1.00 65.94 293 THR A O 1
ATOM 2355 N N . MET A 1 294 ? -4.920 6.270 -3.459 1.00 64.12 294 MET A N 1
ATOM 2356 C CA . MET A 1 294 ? -4.939 6.988 -2.173 1.00 64.12 294 MET A CA 1
ATOM 2357 C C . MET A 1 294 ? -4.074 8.258 -2.153 1.00 64.12 294 MET A C 1
ATOM 2359 O O . MET A 1 294 ? -4.213 9.073 -1.245 1.00 64.12 294 MET A O 1
ATOM 2363 N N . LEU A 1 295 ? -3.139 8.398 -3.096 1.00 59.81 295 LEU A N 1
ATOM 2364 C CA . LEU A 1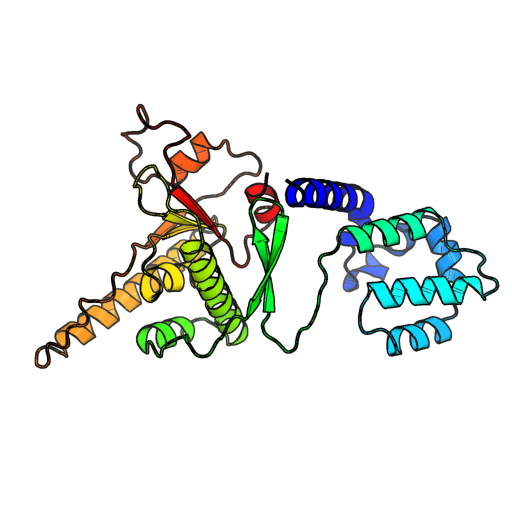 295 ? -2.181 9.506 -3.143 1.00 59.81 295 LEU A CA 1
ATOM 2365 C C . LEU A 1 295 ? -2.542 10.599 -4.168 1.00 59.81 295 LEU A C 1
ATOM 2367 O O . LEU A 1 295 ? -1.847 11.619 -4.209 1.00 59.81 295 LEU A O 1
ATOM 2371 N N . ASN A 1 296 ? -3.571 10.377 -4.995 1.00 46.41 296 ASN A N 1
ATOM 2372 C CA . ASN A 1 296 ? -4.110 11.349 -5.958 1.00 46.41 296 ASN A CA 1
ATOM 2373 C C . ASN A 1 296 ? -5.247 12.163 -5.340 1.00 46.41 296 ASN A C 1
ATOM 2375 O O . ASN A 1 296 ? -5.319 13.366 -5.675 1.00 46.41 296 ASN A O 1
#

Sequence (296 aa):
TMLQARMHKLEAIRRAYRWLTDAYLVEFFSADHWQLLPTSWQHFFKLLSPSSCQRIASQCSSPLLFLQALLAEASFSSAGPPPLSLQALLVLLDQTCLPRACDEGQDMLCFDVHGRADTFRLNMEEIGENSELDSLLSWKMNSKKKYEVVRLAKFIDLMIKRRRPDDSGRELCVVDVGSGQSHLSRVLAWKYGYDVKTLESNSCNVATARHIDKHFQYERSKREEDQVDVKIDDSSVKRGELHHINCELQAFVEPTKFLKMLDDRQDELSSLSNDDWNLALVGLHPCGDLIPTMLN

Organism: Guillardia theta (NCBI:txid55529)

Secondary structure (DSSP, 8-state):
-HHHHHHHHHHHHHHHTHHHHS--GGGTTTTTHHHHS-HHHHHHHHTS-HHHHHHHHHH-SSHHHHHHHHHHHHTTSTT-SPPHHHHHHHHHHHHHS------SS-EEEEE-TT--EEEEE--GGGS---HHHHHHHHTT--HHHHHHHHHHHHHHHHHHHHSPPPTT-PPPEEEEET-TT-HHHHHHHHTT--EEEEEES-HHHHHHHHHHHHHHHHHHHHHHHHTTT----GGG--PPPEEEEE-PPPTT--HHHHHHHH-S-TT-TTS--TT---EEEE-SS--TTHHHHHT-